Protein AF-A0AAD7FR30-F1 (afdb_monomer_lite)

Organism: NCBI:txid1738132

Sequence (200 aa):
MADEDLRNDLLLEIQSFGEHITAEKVLAFLHNPEVRLKHEINREVTHKTACRYLDELGYWFTAPTKGQYVDGHEWLDVEWYHKDAPARPYPKGEGVSYMVADFFSADIGWLRHPGTGASARHAIRPGKNKDGYFTAVEVQEQAEAAIAIIKECWPKYDHIFVYDNATTLAMEFDSEFIDFLLMNSETLAVPADDLACLGL

Secondary structure (DSSP, 8-state):
---HHHHHHHHHHHHHTTT---HHHHHHHHT-HHHHHHTT--SPPPHHHHHHHHHHTTEE-PPPPTT-----SSTT------TTSPPPPEE-------EEE--EETTTEE---TTT-----EEE--STTTT-S--HHHHHHHHHHHHHHHHHH-TTS---------GGG-----HHHHHHHHHHS------GGGGGS---

Foldseek 3Di:
DPDVVLLVVLVVQQVVVPQDDDLVSLLVVCPPPVNCVVVVVPDRQDSVNSVVSCVVQQWDFDQDDAFDFDDPPDPVPGDTDHNPDGGTTDRPDPDQDKDKDFDQDPVPGTQAQPPPRDGLIDIFRDDDPGPHDCAPVNVLVSVVSSVVRCCVRPVPDQDQDDDDPDPNVPDPPDPVSVVVNVVSRPPPPPPPVVPPPDDD

pLDDT: mean 70.82, std 18.95, range [31.66, 94.69]

Radius of gyration: 25.97 Å; chains: 1; bounding box: 49×46×68 Å

Structure (mmCIF, N/CA/C/O backbone):
data_AF-A0AAD7FR30-F1
#
_entry.id   AF-A0AAD7FR30-F1
#
loop_
_atom_site.group_PDB
_atom_site.id
_atom_site.type_symbol
_atom_site.label_atom_id
_atom_site.label_alt_id
_atom_site.label_comp_id
_atom_site.label_asym_id
_atom_site.label_entity_id
_atom_site.label_seq_id
_atom_site.pdbx_PDB_ins_code
_atom_site.Cartn_x
_atom_site.Cartn_y
_atom_site.Cartn_z
_atom_site.occupancy
_atom_site.B_iso_or_equiv
_atom_site.auth_seq_id
_atom_site.auth_comp_id
_atom_site.auth_asym_id
_atom_site.auth_atom_id
_atom_site.pdbx_PDB_model_num
ATOM 1 N N . MET A 1 1 ? 21.330 -0.654 -19.897 1.00 61.16 1 MET A N 1
ATOM 2 C CA . MET A 1 1 ? 21.644 -0.225 -21.274 1.00 61.16 1 MET A CA 1
ATOM 3 C C . MET A 1 1 ? 22.508 1.022 -21.200 1.00 61.16 1 MET A C 1
ATOM 5 O O . MET A 1 1 ? 22.245 1.833 -20.327 1.00 61.16 1 MET A O 1
ATOM 9 N N . ALA A 1 2 ? 23.567 1.144 -22.007 1.00 60.06 2 ALA A N 1
ATOM 10 C CA . ALA A 1 2 ? 24.495 2.287 -21.929 1.00 60.06 2 ALA A CA 1
ATOM 11 C C . ALA A 1 2 ? 24.205 3.391 -22.964 1.00 60.06 2 ALA A C 1
ATOM 13 O O . ALA A 1 2 ? 24.655 4.516 -22.782 1.00 60.06 2 ALA A O 1
ATOM 14 N N . ASP A 1 3 ? 23.474 3.059 -24.029 1.00 82.12 3 ASP A N 1
ATOM 15 C CA . ASP A 1 3 ? 23.049 3.992 -25.072 1.00 82.12 3 ASP A CA 1
ATOM 16 C C . ASP A 1 3 ? 21.630 4.491 -24.752 1.00 82.12 3 ASP A C 1
ATOM 18 O O . ASP A 1 3 ? 20.673 3.709 -24.755 1.00 82.12 3 ASP A O 1
ATOM 22 N N . GLU A 1 4 ? 21.519 5.778 -24.419 1.00 83.50 4 GLU A N 1
ATOM 23 C CA . GLU A 1 4 ? 20.252 6.439 -24.090 1.00 83.50 4 GLU A CA 1
ATOM 24 C C . GLU A 1 4 ? 19.394 6.685 -25.343 1.00 83.50 4 GLU A C 1
ATOM 26 O O . GLU A 1 4 ? 18.166 6.668 -25.257 1.00 83.50 4 GLU A O 1
ATOM 31 N N . ASP A 1 5 ? 20.004 6.830 -26.523 1.00 85.44 5 ASP A N 1
ATOM 32 C CA . ASP A 1 5 ? 19.271 7.021 -27.779 1.00 85.44 5 ASP A CA 1
ATOM 33 C C . ASP A 1 5 ? 18.574 5.720 -28.184 1.00 85.44 5 ASP A C 1
ATOM 35 O O . ASP A 1 5 ? 17.375 5.720 -28.473 1.00 85.44 5 ASP A O 1
ATOM 39 N N . LEU A 1 6 ? 19.278 4.584 -28.083 1.00 86.62 6 LEU A N 1
ATOM 40 C CA . LEU A 1 6 ? 18.672 3.260 -28.271 1.00 86.62 6 LEU A CA 1
ATOM 41 C C . LEU A 1 6 ? 17.532 3.021 -27.274 1.00 86.62 6 LEU A C 1
ATOM 43 O O . LEU A 1 6 ? 16.549 2.362 -27.603 1.00 86.62 6 LEU A O 1
ATOM 47 N N . ARG A 1 7 ? 17.643 3.557 -26.051 1.00 86.50 7 ARG A N 1
ATOM 48 C CA . ARG A 1 7 ? 16.621 3.412 -25.003 1.00 86.50 7 ARG A CA 1
ATOM 49 C C . ARG A 1 7 ? 15.331 4.105 -25.396 1.00 86.50 7 ARG A C 1
ATOM 51 O O . ARG A 1 7 ? 14.264 3.502 -25.292 1.00 86.50 7 ARG A O 1
ATOM 58 N N . ASN A 1 8 ? 15.440 5.347 -25.850 1.00 86.56 8 ASN A N 1
ATOM 59 C CA . ASN A 1 8 ? 14.297 6.161 -26.237 1.00 86.56 8 ASN A CA 1
ATOM 60 C C . ASN A 1 8 ? 13.610 5.614 -27.490 1.00 86.56 8 ASN A C 1
ATOM 62 O O . ASN A 1 8 ? 12.384 5.523 -27.514 1.00 86.56 8 ASN A O 1
ATOM 66 N N . ASP A 1 9 ? 14.382 5.171 -28.483 1.00 87.12 9 ASP A N 1
ATOM 67 C CA . ASP A 1 9 ? 13.821 4.553 -29.686 1.00 87.12 9 ASP A CA 1
ATOM 68 C C . ASP A 1 9 ? 13.107 3.231 -29.367 1.00 87.12 9 ASP A C 1
ATOM 70 O O . ASP A 1 9 ? 12.007 2.989 -29.863 1.00 87.12 9 ASP A O 1
ATOM 74 N N . LEU A 1 10 ? 13.674 2.402 -28.479 1.00 88.06 10 LEU A N 1
ATOM 75 C CA . LEU A 1 10 ? 13.021 1.165 -28.042 1.00 88.06 10 LEU A CA 1
ATOM 76 C C . LEU A 1 10 ? 11.725 1.449 -27.270 1.00 88.06 10 LEU A C 1
ATOM 78 O O . LEU A 1 10 ? 10.743 0.735 -27.444 1.00 88.06 10 LEU A O 1
ATOM 82 N N . LEU A 1 11 ? 11.706 2.484 -26.423 1.00 85.19 11 LEU A N 1
ATOM 83 C CA . LEU A 1 11 ? 10.502 2.905 -25.702 1.00 85.19 11 LEU A CA 1
ATOM 84 C C . LEU A 1 11 ? 9.407 3.384 -26.659 1.00 85.19 11 LEU A C 1
ATOM 86 O O . LEU A 1 11 ? 8.246 3.018 -26.475 1.00 85.19 11 LEU A O 1
ATOM 90 N N . LEU A 1 12 ? 9.771 4.162 -27.680 1.00 87.19 12 LEU A N 1
ATOM 91 C CA . LEU A 1 12 ? 8.836 4.640 -28.695 1.00 87.19 12 LEU A CA 1
ATOM 92 C C . LEU A 1 12 ? 8.253 3.478 -29.510 1.00 87.19 12 LEU A C 1
ATOM 94 O O . LEU A 1 12 ? 7.042 3.410 -29.722 1.00 87.19 12 LEU A O 1
ATOM 98 N N . GLU A 1 13 ? 9.095 2.525 -29.902 1.00 86.69 13 GLU A N 1
ATOM 99 C CA . GLU A 1 13 ? 8.651 1.331 -30.617 1.00 86.69 13 GLU A CA 1
ATOM 100 C C . GLU A 1 13 ? 7.735 0.466 -29.740 1.00 86.69 13 GLU A C 1
ATOM 102 O O . GLU A 1 13 ? 6.675 0.025 -30.185 1.00 86.69 13 GLU A O 1
ATOM 107 N N . ILE A 1 14 ? 8.083 0.274 -28.464 1.00 85.31 14 ILE A N 1
ATOM 108 C CA . ILE A 1 14 ? 7.258 -0.483 -27.518 1.00 85.31 14 ILE A CA 1
ATOM 109 C C . ILE A 1 14 ? 5.874 0.158 -27.347 1.00 85.31 14 ILE A C 1
ATOM 111 O O . ILE A 1 14 ? 4.880 -0.566 -27.308 1.00 85.31 14 ILE A O 1
ATOM 115 N N . GLN A 1 15 ? 5.777 1.491 -27.311 1.00 80.50 15 GLN A N 1
ATOM 116 C CA . GLN A 1 15 ? 4.483 2.187 -27.280 1.00 80.50 15 GLN A CA 1
ATOM 117 C C . GLN A 1 15 ? 3.634 1.896 -28.527 1.00 80.50 15 GLN A C 1
ATOM 119 O O . GLN A 1 15 ? 2.410 1.809 -28.428 1.00 80.50 15 GLN A O 1
ATOM 124 N N . SER A 1 16 ? 4.263 1.689 -29.689 1.00 80.31 16 SER A N 1
ATOM 125 C CA . SER A 1 16 ? 3.563 1.326 -30.929 1.00 80.31 16 SER A CA 1
ATOM 126 C C . SER A 1 16 ? 3.030 -0.116 -30.936 1.00 80.31 16 SER A C 1
ATOM 128 O O . SER A 1 16 ? 2.085 -0.424 -31.664 1.00 80.31 16 SER A O 1
ATOM 130 N N . PHE A 1 17 ? 3.590 -1.010 -30.109 1.00 78.88 17 PHE A N 1
ATOM 131 C CA . PHE A 1 17 ? 3.196 -2.423 -30.061 1.00 78.88 17 PHE A CA 1
ATOM 132 C C . PHE A 1 17 ? 1.830 -2.676 -29.409 1.00 78.88 17 PHE A C 1
ATOM 134 O O . PHE A 1 17 ? 1.290 -3.780 -29.571 1.00 78.88 17 PHE A O 1
ATOM 141 N N . GLY A 1 18 ? 1.275 -1.687 -28.701 1.00 72.44 18 GLY A N 1
ATOM 142 C CA . GLY A 1 18 ? -0.013 -1.784 -28.016 1.00 72.44 18 GLY A CA 1
ATOM 143 C C . GLY A 1 18 ? -0.006 -2.808 -26.875 1.00 72.44 18 GLY A C 1
ATOM 144 O O . GLY A 1 18 ? 0.955 -2.910 -26.120 1.00 72.44 18 GLY A O 1
ATOM 145 N N . GLU A 1 19 ? -1.082 -3.592 -26.757 1.00 63.31 19 GLU A N 1
ATOM 146 C CA . GLU A 1 19 ? -1.324 -4.522 -25.635 1.00 63.31 19 GLU A CA 1
ATOM 147 C C . GLU A 1 19 ? -0.359 -5.727 -25.589 1.00 63.31 19 GLU A C 1
ATOM 149 O O . GLU A 1 19 ? -0.253 -6.425 -24.582 1.00 63.31 19 GLU A O 1
ATOM 154 N N . HIS A 1 20 ? 0.360 -6.018 -26.677 1.00 72.44 20 HIS A N 1
ATOM 155 C CA . HIS A 1 20 ? 1.139 -7.254 -26.798 1.00 72.44 20 HIS A CA 1
ATOM 156 C C . HIS A 1 20 ? 2.625 -6.969 -26.976 1.00 72.44 20 HIS A C 1
ATOM 158 O O . HIS A 1 20 ? 3.147 -7.033 -28.091 1.00 72.44 20 HIS A O 1
ATOM 164 N N . ILE A 1 21 ? 3.314 -6.681 -25.876 1.00 80.75 21 ILE A N 1
ATOM 165 C CA . ILE A 1 21 ? 4.768 -6.506 -25.854 1.00 80.75 21 ILE A CA 1
ATOM 166 C C . ILE A 1 21 ? 5.417 -7.881 -25.642 1.00 80.75 21 ILE A C 1
ATOM 168 O O . ILE A 1 21 ? 5.159 -8.554 -24.646 1.0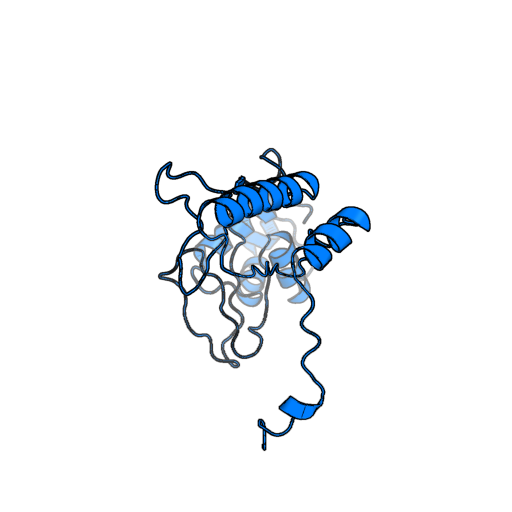0 80.75 21 ILE A O 1
ATOM 172 N N . THR A 1 22 ? 6.263 -8.315 -26.578 1.00 84.00 22 THR A N 1
ATOM 173 C CA . THR A 1 22 ? 7.020 -9.574 -26.468 1.00 84.00 22 THR A CA 1
ATOM 174 C C . THR A 1 22 ? 8.497 -9.342 -26.760 1.00 84.00 22 THR A C 1
ATOM 176 O O . THR A 1 22 ? 8.864 -8.444 -27.522 1.00 84.00 22 THR A O 1
ATOM 179 N N . ALA A 1 23 ? 9.357 -10.191 -26.192 1.00 84.56 23 ALA A N 1
ATOM 180 C CA . ALA A 1 23 ? 10.786 -10.175 -26.497 1.00 84.56 23 ALA A CA 1
ATOM 181 C C . ALA A 1 23 ? 11.064 -10.407 -27.992 1.00 84.56 23 ALA A C 1
ATOM 183 O O . ALA A 1 23 ? 12.026 -9.862 -28.518 1.00 84.56 23 ALA A O 1
ATOM 184 N N . GLU A 1 24 ? 10.201 -11.145 -28.695 1.00 86.25 24 GLU A N 1
ATOM 185 C CA . GLU A 1 24 ? 10.306 -11.366 -30.141 1.00 86.25 24 GLU A CA 1
ATOM 186 C C . GLU A 1 24 ? 10.079 -10.088 -30.953 1.00 86.25 24 GLU A C 1
ATOM 188 O O . GLU A 1 24 ? 10.803 -9.846 -31.915 1.00 86.25 24 GLU A O 1
ATOM 193 N N . LYS A 1 25 ? 9.121 -9.239 -30.561 1.00 86.94 25 LYS A N 1
ATOM 194 C CA . LYS A 1 25 ? 8.892 -7.948 -31.230 1.00 86.94 25 LYS A CA 1
ATOM 195 C C . LYS A 1 25 ? 10.062 -6.991 -31.018 1.00 86.94 25 LYS A C 1
ATOM 197 O O . LYS A 1 25 ? 10.531 -6.367 -31.965 1.00 86.94 25 LYS A O 1
ATOM 202 N N . VAL A 1 26 ? 10.583 -6.944 -29.792 1.00 87.69 26 VAL A N 1
ATOM 203 C CA . VAL A 1 26 ? 11.806 -6.193 -29.469 1.00 87.69 26 VAL A CA 1
ATOM 204 C C . VAL A 1 26 ? 12.994 -6.718 -30.274 1.00 87.69 26 VAL A C 1
ATOM 206 O O . VAL A 1 26 ? 13.777 -5.942 -30.814 1.00 87.69 26 VAL A O 1
ATOM 209 N N . LEU A 1 27 ? 13.113 -8.039 -30.406 1.00 89.81 27 LEU A N 1
ATOM 210 C CA . LEU A 1 27 ? 14.146 -8.670 -31.215 1.00 89.81 27 LEU A CA 1
ATOM 211 C C . LEU A 1 27 ? 13.998 -8.279 -32.695 1.00 89.81 27 LEU A C 1
ATOM 213 O O . LEU A 1 27 ? 14.970 -7.840 -33.300 1.00 89.81 27 LEU A O 1
ATOM 217 N N . ALA A 1 28 ? 12.792 -8.348 -33.262 1.00 89.44 28 ALA A N 1
ATOM 218 C CA . ALA A 1 28 ? 12.521 -7.949 -34.644 1.00 89.44 28 ALA A CA 1
ATOM 219 C C . ALA A 1 28 ? 12.912 -6.486 -34.921 1.00 89.44 28 ALA A C 1
ATOM 221 O O . ALA A 1 28 ? 13.553 -6.211 -35.937 1.00 89.44 28 ALA A O 1
ATOM 222 N N . PHE A 1 29 ? 12.612 -5.573 -33.992 1.00 89.25 29 PHE A N 1
ATOM 223 C CA . PHE A 1 29 ? 13.053 -4.178 -34.059 1.00 89.25 29 PHE A CA 1
ATOM 224 C C . PHE A 1 29 ? 14.585 -4.056 -34.060 1.00 89.25 29 PHE A C 1
ATOM 226 O O . PHE A 1 29 ? 15.160 -3.397 -34.924 1.00 89.25 29 PHE A O 1
ATOM 233 N N . LEU A 1 30 ? 15.269 -4.755 -33.150 1.00 88.44 30 LEU A N 1
ATOM 234 C CA . LEU A 1 30 ? 16.732 -4.715 -33.027 1.00 88.44 30 LEU A CA 1
ATOM 235 C C . LEU A 1 30 ? 17.470 -5.386 -34.197 1.00 88.44 30 LEU A C 1
ATOM 237 O O . LEU A 1 30 ? 18.644 -5.099 -34.427 1.00 88.44 30 LEU A O 1
ATOM 241 N N . H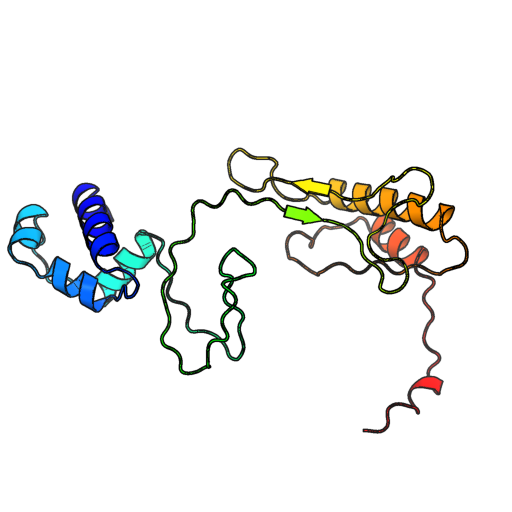IS A 1 31 ? 16.804 -6.266 -34.947 1.00 88.88 31 HIS A N 1
ATOM 242 C CA . HIS A 1 31 ? 17.339 -6.850 -36.178 1.00 88.88 31 HIS A CA 1
ATOM 243 C C . HIS A 1 31 ? 17.108 -5.983 -37.423 1.00 88.88 31 HIS A C 1
ATOM 245 O O . HIS A 1 31 ? 17.685 -6.292 -38.470 1.00 88.88 31 HIS A O 1
ATOM 251 N N . ASN A 1 32 ? 16.330 -4.898 -37.332 1.00 89.31 32 ASN A N 1
ATOM 252 C CA . ASN A 1 32 ? 16.123 -3.985 -38.451 1.00 89.31 32 ASN A CA 1
ATOM 253 C C . ASN A 1 32 ? 17.470 -3.353 -38.876 1.00 89.31 32 ASN A C 1
ATOM 255 O O . ASN A 1 32 ? 18.152 -2.752 -38.041 1.00 89.31 32 ASN A O 1
ATOM 259 N N . PRO A 1 33 ? 17.884 -3.474 -40.155 1.00 86.38 33 PRO A N 1
ATOM 260 C CA . PRO A 1 33 ? 19.168 -2.957 -40.627 1.00 86.38 33 PRO A CA 1
ATOM 261 C C . PRO A 1 33 ? 19.347 -1.450 -40.400 1.00 86.38 33 PRO A C 1
ATOM 263 O O . PRO A 1 33 ? 20.469 -1.020 -40.138 1.00 86.38 33 PRO A O 1
ATOM 266 N N . GLU A 1 34 ? 18.272 -0.658 -40.441 1.00 86.38 34 GLU A N 1
ATOM 267 C CA . GLU A 1 34 ? 18.334 0.787 -40.186 1.00 86.38 34 GLU A CA 1
ATOM 268 C C . GLU A 1 34 ? 18.641 1.088 -38.715 1.00 86.38 34 GLU A C 1
ATOM 270 O O . GLU A 1 34 ? 19.526 1.886 -38.414 1.00 86.38 34 GLU A O 1
ATOM 275 N N . VAL A 1 35 ? 17.978 0.382 -37.796 1.00 85.56 35 VAL A N 1
ATOM 276 C CA . VAL A 1 35 ? 18.188 0.500 -36.343 1.00 85.56 35 VAL A CA 1
ATOM 277 C C . VAL A 1 35 ? 19.594 0.030 -35.966 1.00 85.56 35 VAL A C 1
ATOM 279 O O . VAL A 1 35 ? 20.294 0.684 -35.193 1.00 85.56 35 VAL A O 1
ATOM 282 N N . ARG A 1 36 ? 20.060 -1.073 -36.563 1.00 88.12 36 ARG A N 1
ATOM 283 C CA . ARG A 1 36 ? 21.416 -1.588 -36.328 1.00 88.12 36 ARG A CA 1
ATOM 284 C C . ARG A 1 36 ? 22.497 -0.619 -36.777 1.00 88.12 36 ARG A C 1
ATOM 286 O O . ARG A 1 36 ? 23.515 -0.509 -36.100 1.00 88.12 36 ARG A O 1
ATOM 293 N N . LEU A 1 37 ? 22.284 0.054 -37.906 1.00 86.94 37 LEU A N 1
ATOM 294 C CA . LEU A 1 37 ? 23.205 1.066 -38.406 1.00 86.94 37 LEU A CA 1
ATOM 295 C C . LEU A 1 37 ? 23.174 2.320 -37.522 1.00 86.94 37 LEU A C 1
ATOM 297 O O . LEU A 1 37 ? 24.234 2.837 -37.184 1.00 86.94 37 LEU A O 1
ATOM 301 N N . LYS A 1 38 ? 21.978 2.766 -37.113 1.00 87.56 38 LYS A N 1
ATOM 302 C CA . LYS A 1 38 ? 21.769 3.962 -36.283 1.00 87.56 38 LYS A CA 1
ATOM 303 C C . LYS A 1 38 ? 22.452 3.868 -34.915 1.00 87.56 38 LYS A C 1
ATOM 305 O O . LYS A 1 38 ? 23.060 4.841 -34.491 1.00 87.56 38 LYS A O 1
ATOM 310 N N . HIS A 1 39 ? 22.381 2.708 -34.259 1.00 84.94 39 HIS A N 1
ATOM 311 C CA . HIS A 1 39 ? 22.940 2.488 -32.914 1.00 84.94 39 HIS A CA 1
ATOM 312 C C . HIS A 1 39 ? 24.236 1.665 -32.913 1.00 84.94 39 HIS A C 1
ATOM 314 O O . HIS A 1 39 ? 24.610 1.085 -31.895 1.00 84.94 39 HIS A O 1
ATOM 320 N N . GLU A 1 40 ? 24.896 1.543 -34.069 1.00 84.50 40 GLU A N 1
ATOM 321 C CA . GLU A 1 40 ? 26.180 0.840 -34.216 1.00 84.50 40 GLU A CA 1
ATOM 322 C C . GLU A 1 40 ? 26.173 -0.601 -33.641 1.00 84.50 40 GLU A C 1
ATOM 324 O O . GLU A 1 40 ? 27.151 -1.100 -33.067 1.00 84.50 40 GLU A O 1
ATOM 329 N N . ILE A 1 41 ? 25.052 -1.316 -33.806 1.00 83.19 41 ILE A N 1
ATOM 330 C CA . ILE A 1 41 ? 24.833 -2.666 -33.266 1.00 83.19 41 ILE A CA 1
ATOM 331 C C . ILE A 1 41 ? 25.539 -3.702 -34.150 1.00 83.19 41 ILE A C 1
ATOM 333 O O . ILE A 1 41 ? 24.971 -4.346 -35.043 1.00 83.19 41 ILE A O 1
ATOM 337 N N . ASN A 1 42 ? 26.823 -3.884 -33.859 1.00 79.19 42 ASN A N 1
ATOM 338 C CA . ASN A 1 42 ? 27.712 -4.767 -34.612 1.00 79.19 42 ASN A CA 1
ATOM 339 C C . ASN A 1 42 ? 27.524 -6.258 -34.291 1.00 79.19 42 ASN A C 1
ATOM 341 O O . ASN A 1 42 ? 27.826 -7.117 -35.119 1.00 79.19 42 ASN A O 1
ATOM 345 N N . ARG A 1 43 ? 27.028 -6.587 -33.093 1.00 83.00 43 ARG A N 1
ATOM 346 C CA . ARG A 1 43 ? 26.788 -7.973 -32.665 1.00 83.00 43 ARG A CA 1
ATOM 347 C C . ARG A 1 43 ? 25.335 -8.355 -32.877 1.00 83.00 43 ARG A C 1
ATOM 349 O O . ARG A 1 43 ? 24.446 -7.524 -32.735 1.00 83.00 43 ARG A O 1
ATOM 356 N N . GLU A 1 44 ? 25.104 -9.627 -33.176 1.00 84.56 44 GLU A N 1
ATOM 357 C CA . GLU A 1 44 ? 23.750 -10.160 -33.216 1.00 84.56 44 GLU A CA 1
ATOM 358 C C . GLU A 1 44 ? 23.123 -10.085 -31.820 1.00 84.56 44 GLU A C 1
ATOM 360 O O . GLU A 1 44 ? 23.702 -10.533 -30.823 1.00 84.56 44 GLU A O 1
ATOM 365 N N . VAL A 1 45 ? 21.953 -9.458 -31.746 1.00 86.06 45 VAL A N 1
ATOM 366 C CA . VAL A 1 45 ? 21.188 -9.371 -30.510 1.00 86.06 45 VAL A CA 1
ATOM 367 C C . VAL A 1 45 ? 20.493 -10.707 -30.314 1.00 86.06 45 VAL A C 1
ATOM 369 O O . VAL A 1 45 ? 19.817 -11.206 -31.200 1.00 86.06 45 VAL A O 1
ATOM 372 N N . THR A 1 46 ? 20.668 -11.311 -29.145 1.00 89.94 46 THR A N 1
ATOM 373 C CA . THR A 1 46 ? 19.992 -12.571 -28.820 1.00 89.94 46 THR A CA 1
ATOM 374 C C . THR A 1 46 ? 18.650 -12.300 -28.151 1.00 89.94 46 THR A C 1
ATOM 376 O O . THR A 1 46 ? 18.472 -11.263 -27.508 1.00 89.94 46 THR A O 1
ATOM 379 N N . HIS A 1 47 ? 17.743 -13.278 -28.183 1.00 85.12 47 HIS A N 1
ATOM 380 C CA . HIS A 1 47 ? 16.493 -13.235 -27.415 1.00 85.12 47 HIS A CA 1
ATOM 381 C C . HIS A 1 47 ? 16.731 -12.893 -25.930 1.00 85.12 47 HIS A C 1
ATOM 383 O O . HIS A 1 47 ? 16.007 -12.099 -25.338 1.00 85.12 47 HIS A O 1
ATOM 389 N N . LYS A 1 48 ? 17.809 -13.419 -25.329 1.00 84.06 48 LYS A N 1
ATOM 390 C CA . LYS A 1 48 ? 18.192 -13.118 -23.939 1.00 84.06 48 LYS A CA 1
ATOM 391 C C . LYS A 1 48 ? 18.553 -11.642 -23.731 1.00 84.06 48 LYS A C 1
ATOM 393 O O . LYS A 1 48 ? 18.262 -11.083 -22.678 1.00 84.06 48 LYS A O 1
ATOM 398 N N . THR A 1 49 ? 19.178 -11.011 -24.723 1.00 87.94 49 THR A N 1
ATOM 399 C CA . THR A 1 49 ? 19.483 -9.575 -24.696 1.00 87.94 49 THR A CA 1
ATOM 400 C C . THR A 1 49 ? 18.207 -8.740 -24.793 1.00 87.94 49 THR A C 1
ATOM 402 O O . THR A 1 49 ? 18.076 -7.780 -24.041 1.00 87.94 49 THR A O 1
ATOM 405 N N . ALA A 1 50 ? 17.258 -9.132 -25.650 1.00 86.81 50 ALA A N 1
ATOM 406 C CA . ALA A 1 50 ? 15.957 -8.470 -25.765 1.00 86.81 50 ALA A CA 1
ATOM 407 C C . ALA A 1 50 ? 15.154 -8.546 -24.453 1.00 86.81 50 ALA A C 1
ATOM 409 O O . ALA A 1 50 ? 14.636 -7.529 -23.999 1.00 86.81 50 ALA A O 1
ATOM 410 N N . CYS A 1 51 ? 15.129 -9.711 -23.788 1.00 84.19 51 CYS A N 1
ATOM 411 C CA . CYS A 1 51 ? 14.544 -9.845 -22.448 1.00 84.19 51 CYS A CA 1
ATOM 412 C C . CYS A 1 51 ? 15.212 -8.906 -21.436 1.00 84.19 51 CYS A C 1
ATOM 414 O O . CYS A 1 51 ? 14.523 -8.180 -20.731 1.00 84.19 51 CYS A O 1
ATOM 416 N N . ARG A 1 52 ? 16.551 -8.858 -21.413 1.00 85.94 52 ARG A N 1
ATOM 417 C CA . ARG A 1 52 ? 17.282 -7.966 -20.503 1.00 85.94 52 ARG A CA 1
ATOM 418 C C . ARG A 1 52 ? 16.950 -6.492 -20.746 1.00 85.94 52 ARG A C 1
ATOM 420 O O . ARG A 1 52 ? 16.883 -5.734 -19.790 1.00 85.94 52 ARG A O 1
ATOM 427 N N . TYR A 1 53 ? 16.762 -6.072 -21.997 1.00 87.50 53 TYR A N 1
ATOM 428 C CA . TYR A 1 53 ? 16.357 -4.696 -22.297 1.00 87.50 53 TYR A CA 1
ATOM 429 C C . TYR A 1 53 ? 14.945 -4.389 -21.807 1.00 87.50 53 TYR A C 1
ATOM 431 O O . TYR A 1 53 ? 14.724 -3.313 -21.267 1.00 87.50 53 TYR A O 1
ATOM 439 N N . LEU A 1 54 ? 14.012 -5.335 -21.921 1.00 85.00 54 LEU A N 1
ATOM 440 C CA . LEU A 1 54 ? 12.679 -5.185 -21.338 1.00 85.00 54 LEU A CA 1
ATOM 441 C C . LEU A 1 54 ? 12.741 -5.047 -19.808 1.00 85.00 54 LEU A C 1
ATOM 443 O O . LEU A 1 54 ? 12.137 -4.118 -19.273 1.00 85.00 54 LEU A O 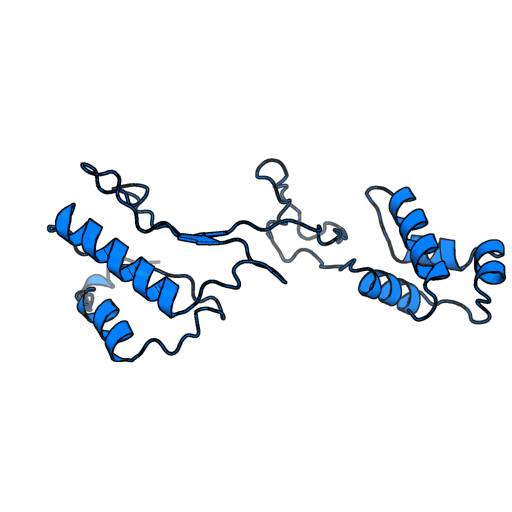1
ATOM 447 N N . ASP A 1 55 ? 13.549 -5.870 -19.130 1.00 81.81 55 ASP A N 1
ATOM 448 C CA . ASP A 1 55 ? 13.771 -5.764 -17.679 1.00 81.81 55 ASP A CA 1
ATOM 449 C C . ASP A 1 55 ? 14.377 -4.400 -17.292 1.00 81.81 55 ASP A C 1
ATOM 451 O O . ASP A 1 55 ? 13.913 -3.745 -16.359 1.00 81.81 55 ASP A O 1
ATOM 455 N N . GLU A 1 56 ? 15.397 -3.936 -18.026 1.00 84.75 56 GLU A N 1
ATOM 456 C CA . GLU A 1 56 ? 16.042 -2.629 -17.810 1.00 84.75 56 GLU A CA 1
ATOM 457 C C . GLU A 1 56 ? 15.092 -1.445 -18.061 1.00 84.75 56 GLU A C 1
ATOM 459 O O . GLU A 1 56 ? 15.263 -0.380 -17.465 1.00 84.75 56 GLU A O 1
ATOM 464 N N . LEU A 1 57 ? 14.088 -1.624 -18.920 1.00 83.19 57 LEU A N 1
ATOM 465 C CA . LEU A 1 57 ? 13.025 -0.651 -19.175 1.00 83.19 57 LEU A CA 1
ATOM 466 C C . LEU A 1 57 ? 11.858 -0.744 -18.181 1.00 83.19 57 LEU A C 1
ATOM 468 O O . LEU A 1 57 ? 10.928 0.055 -18.269 1.00 83.19 57 LEU A O 1
ATOM 472 N N . GLY A 1 58 ? 11.911 -1.673 -17.224 1.00 77.50 58 GLY A N 1
ATOM 473 C CA . GLY A 1 58 ? 10.893 -1.834 -16.186 1.00 77.50 58 GLY A CA 1
ATOM 474 C C . GLY A 1 58 ? 9.699 -2.704 -16.587 1.00 77.50 58 GLY A C 1
ATOM 475 O O . GLY A 1 58 ? 8.701 -2.714 -15.868 1.00 77.50 58 GLY A O 1
ATOM 476 N N . TYR A 1 59 ? 9.789 -3.442 -17.696 1.00 78.50 59 TYR A N 1
ATOM 477 C CA . TYR A 1 59 ? 8.805 -4.456 -18.071 1.00 78.50 59 TYR A CA 1
ATOM 478 C C . TYR A 1 59 ? 9.198 -5.791 -17.448 1.00 78.50 59 TYR A C 1
ATOM 480 O O . TYR A 1 59 ? 10.231 -6.358 -17.795 1.00 78.50 59 TYR A O 1
ATOM 488 N N . TRP A 1 60 ? 8.365 -6.301 -16.540 1.00 65.44 60 TRP A N 1
ATOM 489 C CA . TRP A 1 60 ? 8.594 -7.587 -15.883 1.00 65.44 60 TRP A CA 1
ATOM 490 C C . TRP A 1 60 ? 7.588 -8.631 -16.369 1.00 65.44 60 TRP A C 1
ATOM 492 O O . TRP A 1 60 ? 6.400 -8.342 -16.520 1.00 65.44 60 TRP A O 1
ATOM 502 N N . PHE A 1 61 ? 8.066 -9.850 -16.616 1.00 63.69 61 PHE A N 1
ATOM 503 C CA . PHE A 1 61 ? 7.240 -10.967 -17.070 1.00 63.69 61 PHE A CA 1
ATOM 504 C C . PHE A 1 61 ? 7.008 -11.933 -15.913 1.00 63.69 61 PHE A C 1
ATOM 506 O O . PHE A 1 61 ? 7.854 -12.777 -15.619 1.00 63.69 61 PHE A O 1
ATOM 513 N N . THR A 1 62 ? 5.842 -11.841 -15.280 1.00 58.38 62 THR A N 1
ATOM 514 C CA . THR A 1 62 ? 5.408 -12.826 -14.284 1.00 58.38 62 THR A CA 1
ATOM 515 C C . THR A 1 62 ? 4.365 -13.727 -14.920 1.00 58.38 62 THR A C 1
ATOM 517 O O . THR A 1 62 ? 3.345 -13.250 -15.416 1.00 58.38 62 THR A O 1
ATOM 520 N N . ALA A 1 63 ? 4.602 -15.038 -14.913 1.00 58.59 63 ALA A N 1
ATOM 521 C CA . ALA A 1 63 ? 3.530 -15.978 -15.209 1.00 58.59 63 ALA A CA 1
ATOM 522 C C . ALA A 1 63 ? 2.512 -15.923 -14.059 1.00 58.59 63 ALA A C 1
ATOM 524 O O . ALA A 1 63 ? 2.931 -15.977 -12.899 1.00 58.59 63 ALA A O 1
ATOM 525 N N . PRO A 1 64 ? 1.203 -15.816 -14.340 1.00 55.50 64 PRO A N 1
ATOM 526 C CA . PRO A 1 64 ? 0.206 -15.821 -13.282 1.00 55.50 64 PRO A CA 1
ATOM 527 C C . PRO A 1 64 ? 0.288 -17.148 -12.521 1.00 55.50 64 PRO A C 1
ATOM 529 O O . PRO A 1 64 ? 0.144 -18.232 -13.093 1.00 55.50 64 PRO A O 1
ATOM 532 N N . THR A 1 65 ? 0.525 -17.078 -11.214 1.00 53.53 65 THR A N 1
ATOM 533 C CA . THR A 1 65 ? 0.399 -18.251 -10.343 1.00 53.53 65 THR A CA 1
ATOM 534 C C . THR A 1 65 ? -1.091 -18.597 -10.225 1.00 53.53 65 THR A C 1
ATOM 536 O O . THR A 1 65 ? -1.940 -17.715 -10.347 1.00 53.53 65 THR A O 1
ATOM 539 N N . LYS A 1 66 ? -1.455 -19.878 -10.050 1.00 46.09 66 LYS A N 1
ATOM 540 C CA . LYS A 1 66 ? -2.868 -20.321 -10.065 1.00 46.09 66 LYS A CA 1
ATOM 541 C C . LYS A 1 66 ? -3.774 -19.405 -9.222 1.00 46.09 66 LYS A C 1
ATOM 543 O O . LYS A 1 66 ? -3.592 -19.329 -8.013 1.00 46.09 66 LYS A O 1
ATOM 548 N N . GLY A 1 67 ? -4.780 -18.800 -9.860 1.00 51.84 67 GLY A N 1
ATOM 549 C CA . GLY A 1 67 ? -5.822 -18.021 -9.179 1.00 51.84 67 GLY A CA 1
ATOM 550 C C . GLY A 1 67 ? -5.390 -16.633 -8.698 1.00 51.84 67 GLY A C 1
ATOM 551 O O . GLY A 1 67 ? -5.979 -16.119 -7.754 1.00 51.84 67 GLY A O 1
ATOM 552 N N . GLN A 1 68 ? -4.361 -16.039 -9.304 1.00 44.78 68 GLN A N 1
ATOM 553 C CA . GLN A 1 68 ? -3.847 -14.736 -8.894 1.00 44.78 68 GLN A CA 1
ATOM 554 C C . GLN A 1 68 ? -4.683 -13.583 -9.472 1.00 44.78 68 GLN A C 1
ATOM 556 O O . GLN A 1 68 ? -4.841 -13.473 -10.687 1.00 44.78 68 GLN A O 1
ATOM 561 N N . TYR A 1 69 ? -5.175 -12.705 -8.594 1.00 49.56 69 TYR A N 1
ATOM 562 C CA . TYR A 1 69 ? -5.667 -11.386 -8.983 1.00 49.56 69 TYR A CA 1
ATOM 563 C C . TYR A 1 69 ? -4.478 -10.559 -9.465 1.00 49.56 69 TYR A C 1
ATOM 565 O O . TYR A 1 69 ? -3.517 -10.346 -8.721 1.00 49.56 69 TYR A O 1
ATOM 573 N N . VAL A 1 70 ? -4.523 -10.133 -10.722 1.00 44.41 70 VAL A N 1
ATOM 574 C CA . VAL A 1 70 ? -3.587 -9.140 -11.237 1.00 44.41 70 VAL A CA 1
ATOM 575 C C . VAL A 1 70 ? -4.245 -7.793 -10.982 1.00 44.41 70 VAL A C 1
ATOM 577 O O . VAL A 1 70 ? -5.285 -7.495 -11.557 1.00 44.41 70 VAL A O 1
ATOM 580 N N . ASP A 1 71 ? -3.673 -7.042 -10.044 1.00 47.03 71 ASP A N 1
ATOM 581 C CA . ASP A 1 71 ? -3.995 -5.640 -9.776 1.00 47.03 71 ASP A CA 1
ATOM 582 C C . ASP A 1 71 ? -3.848 -4.847 -11.084 1.00 47.03 71 ASP A C 1
ATOM 584 O O . ASP A 1 71 ? -2.742 -4.521 -11.520 1.00 47.03 71 ASP A O 1
ATOM 588 N N . GLY A 1 72 ? -4.984 -4.616 -11.742 1.00 49.00 72 GLY A N 1
ATOM 589 C CA . GLY A 1 72 ? -5.240 -3.367 -12.433 1.00 49.00 72 GLY A CA 1
ATOM 590 C C . GLY A 1 72 ? -5.672 -2.358 -11.374 1.00 49.00 72 GLY A C 1
ATOM 591 O O . GLY A 1 72 ? -6.535 -2.651 -10.549 1.00 49.00 72 GLY A O 1
ATOM 592 N N . HIS A 1 73 ? -5.048 -1.184 -11.388 1.00 49.47 73 HIS A N 1
ATOM 593 C CA . HIS A 1 73 ? -5.070 -0.181 -10.318 1.00 49.47 73 HIS A CA 1
ATOM 594 C C . HIS A 1 73 ? -6.457 0.441 -10.029 1.00 49.47 73 HIS A C 1
ATOM 596 O O . HIS A 1 73 ? -6.580 1.324 -9.180 1.00 49.47 73 HIS A O 1
ATOM 602 N N . GLU A 1 74 ? -7.511 -0.015 -10.708 1.00 43.81 74 GLU A N 1
ATOM 603 C CA . GLU A 1 74 ? -8.900 0.366 -10.485 1.00 43.81 74 GLU A CA 1
ATOM 604 C C . GLU A 1 74 ? -9.787 -0.882 -10.359 1.00 43.81 74 GLU A C 1
ATOM 606 O O . GLU A 1 74 ? -9.617 -1.875 -11.059 1.00 43.81 74 GLU A O 1
ATOM 611 N N . TRP A 1 75 ? -10.792 -0.816 -9.481 1.00 50.91 75 TRP A N 1
ATOM 612 C CA . TRP A 1 75 ? -11.700 -1.929 -9.154 1.00 50.91 75 TRP A CA 1
ATOM 613 C C . TRP A 1 75 ? -12.485 -2.477 -10.364 1.00 50.91 75 TRP A C 1
ATOM 615 O O . TRP A 1 75 ? -13.083 -3.546 -10.267 1.00 50.91 75 TRP A O 1
ATOM 625 N N . LEU A 1 76 ? -12.504 -1.748 -11.484 1.00 44.03 76 LEU A N 1
ATOM 626 C CA . LEU A 1 76 ? -13.166 -2.140 -12.729 1.00 44.03 76 LEU A CA 1
ATOM 627 C C . LEU A 1 76 ? -12.311 -3.063 -13.615 1.00 44.03 76 LEU A C 1
ATOM 629 O O . LEU A 1 76 ? -12.884 -3.773 -14.436 1.00 44.03 76 LEU A O 1
ATOM 633 N N . ASP A 1 77 ? -10.990 -3.112 -13.411 1.00 53.47 77 ASP A N 1
ATOM 634 C CA . ASP A 1 77 ? -10.046 -3.853 -14.267 1.00 53.47 77 ASP A CA 1
ATOM 635 C C . ASP A 1 77 ? -9.641 -5.219 -13.682 1.00 53.47 77 ASP A C 1
ATOM 637 O O . ASP A 1 77 ? -8.709 -5.878 -14.152 1.00 53.47 77 ASP A O 1
ATOM 641 N N . VAL A 1 78 ? -10.338 -5.671 -12.635 1.00 56.44 78 VAL A N 1
ATOM 642 C CA . VAL A 1 78 ? -10.081 -6.969 -12.004 1.00 56.44 78 VAL A CA 1
ATOM 643 C C . VAL A 1 78 ? -10.666 -8.089 -12.870 1.00 56.44 78 VAL A C 1
ATOM 645 O O . VAL A 1 78 ? -11.797 -8.534 -12.677 1.00 56.44 78 VAL A O 1
ATOM 648 N N . GLU A 1 79 ? -9.879 -8.567 -13.832 1.00 56.88 79 GLU A N 1
ATOM 649 C CA . GLU A 1 79 ? -10.213 -9.729 -14.661 1.00 56.88 79 GLU A CA 1
ATOM 650 C C . GLU A 1 79 ? -9.635 -11.038 -14.099 1.00 56.88 79 GLU A C 1
ATOM 652 O O . GLU A 1 79 ? -8.542 -11.091 -13.528 1.00 56.88 79 GLU A O 1
ATOM 657 N N . TRP A 1 80 ? -10.373 -12.138 -14.279 1.00 59.00 80 TRP A N 1
ATOM 658 C CA . TRP A 1 80 ? -9.930 -13.468 -13.866 1.00 59.00 80 TRP A CA 1
ATOM 659 C C . TRP A 1 80 ? -9.014 -14.085 -14.927 1.00 59.00 80 TRP A C 1
ATOM 661 O O . TRP A 1 80 ? -9.460 -14.446 -16.018 1.00 59.00 80 TRP A O 1
ATOM 671 N N . TYR A 1 81 ? -7.735 -14.264 -14.598 1.00 61.62 81 TYR A N 1
ATOM 672 C CA . TYR A 1 81 ? -6.775 -14.914 -15.488 1.00 61.62 81 TYR A CA 1
ATOM 673 C C . TYR A 1 81 ? -6.713 -16.422 -15.222 1.00 61.62 81 TYR A C 1
ATOM 675 O O . TYR A 1 81 ? -6.411 -16.880 -14.117 1.00 61.62 81 TYR A O 1
ATOM 683 N N . HIS A 1 82 ? -6.973 -17.220 -16.260 1.00 63.31 82 HIS A N 1
ATOM 684 C CA . HIS A 1 82 ? -6.780 -18.667 -16.198 1.00 63.31 82 HIS A CA 1
ATOM 685 C C . HIS A 1 82 ? -5.283 -19.008 -16.092 1.00 63.31 82 HIS A C 1
ATOM 687 O O . HIS A 1 82 ? -4.441 -18.326 -16.665 1.00 63.31 82 HIS A O 1
ATOM 693 N N . LYS A 1 83 ? -4.944 -20.116 -15.422 1.00 62.31 83 LYS A N 1
ATOM 694 C CA . LYS A 1 83 ? -3.555 -20.581 -15.194 1.00 62.31 83 LYS A CA 1
ATOM 695 C C . LYS A 1 83 ? -2.702 -20.762 -16.462 1.00 62.31 83 LYS A C 1
ATOM 697 O O . LYS A 1 83 ? -1.483 -20.751 -16.377 1.00 62.31 83 LYS A O 1
ATOM 702 N N . ASP A 1 84 ? -3.349 -20.970 -17.604 1.00 70.88 84 ASP A N 1
ATOM 703 C CA . ASP A 1 84 ? -2.691 -21.200 -18.894 1.00 70.88 84 ASP A CA 1
ATOM 704 C C . ASP A 1 84 ? -2.658 -19.913 -19.743 1.00 70.88 84 ASP A C 1
ATOM 706 O O . ASP A 1 84 ? -2.291 -19.947 -20.916 1.00 70.88 84 ASP A O 1
ATOM 710 N N . ALA A 1 85 ? -3.081 -18.777 -19.175 1.00 65.81 85 ALA A N 1
ATOM 711 C CA . ALA A 1 85 ? -3.019 -17.490 -19.845 1.00 65.81 85 ALA A CA 1
ATOM 712 C C . ALA A 1 85 ? -1.552 -17.061 -20.038 1.00 65.81 85 ALA A C 1
ATOM 714 O O . ALA A 1 85 ? -0.726 -17.246 -19.137 1.00 65.81 85 ALA A O 1
ATOM 715 N N . PRO A 1 86 ? -1.211 -16.476 -21.199 1.00 61.44 86 PRO A N 1
ATOM 716 C CA . PRO A 1 86 ? 0.134 -15.976 -21.439 1.00 61.44 86 PRO A CA 1
ATOM 717 C C . PRO A 1 86 ? 0.469 -14.845 -20.458 1.00 61.44 86 PRO A C 1
ATOM 719 O O . PRO A 1 86 ? -0.381 -14.006 -20.158 1.00 61.44 86 PRO A O 1
ATOM 722 N N . ALA A 1 87 ? 1.719 -14.811 -19.986 1.00 62.12 87 ALA A N 1
ATOM 723 C CA . ALA A 1 87 ? 2.225 -13.723 -19.154 1.00 62.12 87 ALA A CA 1
ATOM 724 C C . ALA A 1 87 ? 2.134 -12.398 -19.926 1.00 62.12 87 ALA A C 1
ATOM 726 O O . ALA A 1 87 ? 2.734 -12.256 -20.995 1.00 62.12 87 ALA A O 1
ATOM 727 N N . ARG A 1 88 ? 1.377 -11.439 -19.387 1.00 64.81 88 ARG A N 1
ATOM 728 C CA . ARG A 1 88 ? 1.233 -10.097 -19.956 1.00 64.81 88 ARG A CA 1
ATOM 729 C C . ARG A 1 88 ? 2.153 -9.140 -19.194 1.00 64.81 88 ARG A C 1
ATOM 731 O O . ARG A 1 88 ? 2.055 -9.084 -17.969 1.00 64.81 88 ARG A O 1
ATOM 738 N N . PRO A 1 89 ? 3.064 -8.422 -19.868 1.00 59.97 89 PRO A N 1
ATOM 739 C CA . PRO A 1 89 ? 3.873 -7.412 -19.207 1.00 59.97 89 PRO A CA 1
ATOM 740 C C . PRO A 1 89 ? 3.029 -6.162 -18.954 1.00 59.97 89 PRO A C 1
ATOM 742 O O . PRO A 1 89 ? 2.374 -5.655 -19.864 1.00 59.97 89 PRO A O 1
ATOM 745 N N . TYR A 1 90 ? 3.097 -5.638 -17.735 1.00 57.75 90 TYR A N 1
ATOM 746 C CA . TYR A 1 90 ? 2.508 -4.349 -17.390 1.00 57.75 90 TYR A CA 1
ATOM 747 C C . TYR A 1 90 ? 3.637 -3.379 -17.046 1.00 57.75 90 TYR A C 1
ATOM 749 O O . TYR A 1 90 ? 4.508 -3.733 -16.243 1.00 57.75 90 TYR A O 1
ATOM 757 N N . PRO A 1 91 ? 3.670 -2.170 -17.636 1.00 51.31 91 PRO A N 1
ATOM 758 C CA . PRO A 1 91 ? 4.566 -1.138 -17.150 1.00 51.31 91 PRO A CA 1
ATOM 759 C C . PRO A 1 91 ? 4.186 -0.841 -15.700 1.00 51.31 91 PRO A C 1
ATOM 761 O O . PRO A 1 91 ? 3.016 -0.609 -15.390 1.00 51.31 91 PRO A O 1
ATOM 764 N N . LYS A 1 92 ? 5.167 -0.847 -14.795 1.00 52.16 92 LYS A N 1
ATOM 765 C CA . LYS A 1 92 ? 4.936 -0.361 -13.435 1.00 52.16 92 LYS A CA 1
ATOM 766 C C . LYS A 1 92 ? 4.576 1.118 -13.544 1.00 52.16 92 LYS A C 1
ATOM 768 O O . LYS A 1 92 ? 5.443 1.932 -13.852 1.00 52.16 92 LYS A O 1
ATOM 773 N N . GLY A 1 93 ? 3.298 1.446 -13.360 1.00 50.94 93 GLY A N 1
ATOM 774 C CA . GLY A 1 93 ? 2.825 2.819 -13.499 1.00 50.94 93 GLY A CA 1
ATOM 775 C C . GLY A 1 93 ? 3.603 3.769 -12.587 1.00 50.94 93 GLY A C 1
ATOM 776 O O . GLY A 1 93 ? 4.020 3.385 -11.491 1.00 50.94 93 GLY A O 1
ATOM 777 N N . GLU A 1 94 ? 3.746 5.032 -12.995 1.00 52.62 94 GLU A N 1
ATOM 778 C CA . GLU A 1 94 ? 4.246 6.132 -12.146 1.00 52.62 94 GLU A CA 1
ATOM 779 C C . GLU A 1 94 ? 3.236 6.514 -11.039 1.00 52.62 94 GLU A C 1
ATOM 781 O O . GLU A 1 94 ? 3.114 7.672 -10.639 1.00 52.62 94 GLU A O 1
ATOM 786 N N . GLY A 1 95 ? 2.453 5.538 -10.574 1.00 54.03 95 GLY A N 1
ATOM 787 C CA . GLY A 1 95 ? 1.285 5.731 -9.739 1.00 54.03 95 GLY A CA 1
ATOM 788 C C . GLY A 1 95 ? 1.647 6.472 -8.464 1.00 54.03 95 GLY A C 1
ATOM 789 O O . GLY A 1 95 ? 2.474 6.029 -7.660 1.00 54.03 95 GLY A O 1
ATOM 790 N N . VAL A 1 96 ? 1.000 7.616 -8.257 1.00 59.12 96 VAL A N 1
ATOM 791 C CA . VAL A 1 96 ? 0.969 8.256 -6.950 1.00 59.12 96 VAL A CA 1
ATOM 792 C C . VAL A 1 96 ? 0.175 7.332 -6.036 1.00 59.12 96 VAL A C 1
ATOM 794 O O . VAL A 1 96 ? -1.044 7.400 -5.978 1.00 59.12 96 VAL A O 1
ATOM 797 N N . SER A 1 97 ? 0.875 6.454 -5.324 1.00 69.00 97 SER A N 1
ATOM 798 C CA . SER A 1 97 ? 0.254 5.610 -4.312 1.00 69.00 97 SER A CA 1
ATOM 799 C C . SER A 1 97 ? -0.311 6.469 -3.183 1.00 69.00 97 SER A C 1
ATOM 801 O O . SER A 1 97 ? 0.336 7.418 -2.722 1.00 69.00 97 SER A O 1
ATOM 803 N N . TYR A 1 98 ? -1.508 6.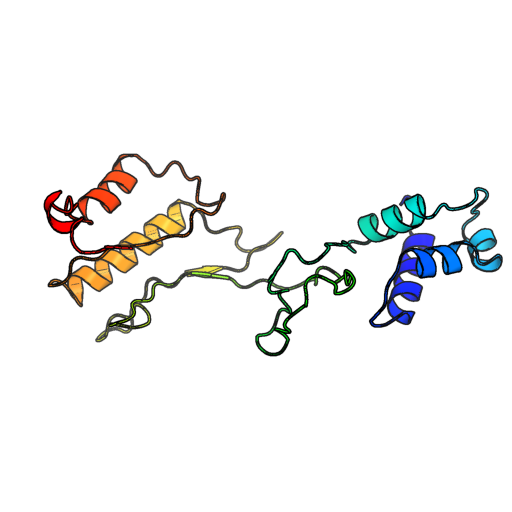103 -2.737 1.00 79.81 98 TYR A N 1
ATOM 804 C CA . TYR A 1 98 ? -2.169 6.612 -1.545 1.00 79.81 98 TYR A CA 1
ATOM 805 C C . TYR A 1 98 ? -2.610 5.397 -0.734 1.00 79.81 98 TYR A C 1
ATOM 807 O O . TYR A 1 98 ? -3.420 4.604 -1.207 1.00 79.81 98 TYR A O 1
ATOM 815 N N . MET A 1 99 ? -2.024 5.205 0.444 1.00 82.94 99 MET A N 1
ATOM 816 C CA . MET A 1 99 ? -2.400 4.116 1.340 1.00 82.94 99 MET A CA 1
ATOM 817 C C . MET A 1 99 ? -3.279 4.665 2.455 1.00 82.94 99 MET A C 1
ATOM 819 O O . MET A 1 99 ? -3.027 5.752 2.972 1.00 82.94 99 MET A O 1
ATOM 823 N N . VAL A 1 100 ? -4.288 3.889 2.837 1.00 86.12 100 VAL A N 1
ATOM 824 C CA . VAL A 1 100 ? -5.158 4.170 3.977 1.00 86.12 100 VAL A CA 1
ATOM 825 C C . VAL A 1 100 ? -5.152 2.944 4.881 1.00 86.12 100 VAL A C 1
ATOM 827 O O . VAL A 1 100 ? -5.522 1.860 4.437 1.00 86.12 100 VAL A O 1
ATOM 830 N N . ALA A 1 101 ? -4.747 3.124 6.134 1.00 87.62 101 ALA A N 1
ATOM 831 C CA . ALA A 1 101 ? -4.886 2.144 7.200 1.00 87.62 101 ALA A CA 1
ATOM 832 C C . ALA A 1 101 ? -6.085 2.541 8.070 1.00 87.62 101 ALA A C 1
ATOM 834 O O . ALA A 1 101 ? -6.191 3.687 8.508 1.00 87.62 101 ALA A O 1
ATOM 835 N N . ASP A 1 102 ? -7.010 1.617 8.309 1.00 91.56 102 ASP A N 1
ATOM 836 C CA . ASP A 1 102 ? -8.212 1.840 9.120 1.00 91.56 102 ASP A CA 1
ATOM 837 C C . ASP A 1 102 ? -8.696 0.494 9.683 1.00 91.56 102 ASP A C 1
ATOM 839 O O . ASP A 1 102 ? -8.322 -0.560 9.166 1.00 91.56 102 ASP A O 1
ATOM 843 N N . PHE A 1 103 ? -9.536 0.526 10.717 1.00 89.19 103 PHE A N 1
ATOM 844 C CA . PHE A 1 103 ? -10.098 -0.681 11.326 1.00 89.19 103 PHE A CA 1
ATOM 845 C C . PHE A 1 103 ? -11.540 -0.899 10.892 1.00 89.19 103 PHE A C 1
ATOM 847 O O . PHE A 1 103 ? -12.325 0.045 10.762 1.00 89.19 103 PHE A O 1
ATOM 854 N N . PHE A 1 104 ? -11.896 -2.166 10.711 1.00 88.94 104 PHE A N 1
ATOM 855 C CA . PHE A 1 104 ? -13.235 -2.590 10.340 1.00 88.94 104 PHE A CA 1
ATOM 856 C C . PHE A 1 104 ? -13.659 -3.790 11.188 1.00 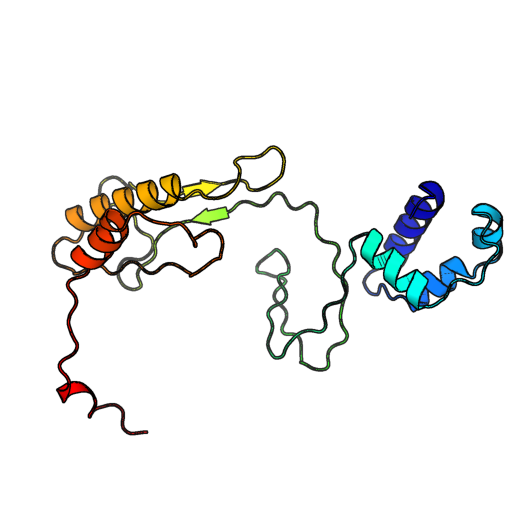88.94 104 PHE A C 1
ATOM 858 O O . PHE A 1 104 ? -12.879 -4.716 11.389 1.00 88.94 104 PHE A O 1
ATOM 865 N N . SER A 1 105 ? -14.907 -3.782 11.650 1.00 84.69 105 SER A N 1
ATOM 866 C CA . SER A 1 105 ? -15.566 -4.916 12.301 1.00 84.69 105 SER A CA 1
ATOM 867 C C . SER A 1 105 ? -16.829 -5.288 11.528 1.00 84.69 105 SER A C 1
ATOM 869 O O . SER A 1 105 ? -17.502 -4.415 10.984 1.00 84.69 105 SER A O 1
ATOM 871 N N . ALA A 1 106 ? -17.174 -6.576 11.497 1.00 80.44 106 ALA A N 1
ATOM 872 C CA . ALA A 1 106 ? -18.385 -7.049 10.831 1.00 80.44 106 ALA A CA 1
ATOM 873 C C . ALA A 1 106 ? -19.668 -6.464 11.449 1.00 80.44 106 ALA A C 1
ATOM 875 O O . ALA A 1 106 ? -20.604 -6.143 10.720 1.00 80.44 106 ALA A O 1
ATOM 876 N N . ASP A 1 107 ? -19.690 -6.280 12.772 1.00 78.44 107 ASP A N 1
ATOM 877 C CA . ASP A 1 107 ? -20.884 -5.834 13.499 1.00 78.44 107 ASP A CA 1
ATOM 878 C C . ASP A 1 107 ? -20.996 -4.306 13.584 1.00 78.44 107 ASP A C 1
ATOM 880 O O . ASP A 1 107 ? -22.096 -3.754 13.627 1.00 78.44 107 ASP A O 1
ATOM 884 N N . ILE A 1 108 ? -19.855 -3.612 13.618 1.00 82.69 108 ILE A N 1
ATOM 885 C CA . ILE A 1 108 ? -19.784 -2.159 13.849 1.00 82.69 108 ILE A CA 1
ATOM 886 C C . ILE A 1 108 ? -19.501 -1.392 12.546 1.00 82.69 108 ILE A C 1
ATOM 888 O O . ILE A 1 108 ? -19.877 -0.227 12.407 1.00 82.69 108 ILE A O 1
ATOM 892 N N . GLY A 1 109 ? -18.866 -2.035 11.567 1.00 88.06 109 GLY A N 1
ATOM 893 C CA . GLY A 1 109 ? -18.368 -1.405 10.352 1.00 88.06 109 GLY A CA 1
ATOM 894 C C . GLY A 1 109 ? -17.015 -0.720 10.560 1.00 88.06 109 GLY A C 1
ATOM 895 O O . GLY A 1 109 ? -16.188 -1.162 11.360 1.00 88.06 109 GLY A O 1
ATOM 896 N N . TRP A 1 110 ? -16.772 0.362 9.816 1.00 92.88 110 TRP A N 1
ATOM 897 C CA . TRP A 1 110 ? -15.558 1.171 9.958 1.00 92.88 110 TRP A CA 1
ATOM 898 C C . TRP A 1 110 ? -15.478 1.805 11.344 1.00 92.88 110 TRP A C 1
ATOM 900 O O . TRP A 1 110 ? -16.455 2.393 11.809 1.00 92.88 110 TRP A O 1
ATOM 910 N N . LEU A 1 111 ? -14.301 1.757 11.972 1.00 89.75 111 LEU A N 1
ATOM 911 C CA . LEU A 1 111 ? -14.115 2.274 13.321 1.00 89.75 111 LEU A CA 1
ATOM 912 C C . LEU A 1 111 ? -14.285 3.796 13.362 1.00 89.75 111 LEU A C 1
ATOM 914 O O . LEU A 1 111 ? -13.410 4.573 12.956 1.00 89.75 111 LEU A O 1
ATOM 918 N N . ARG A 1 112 ? -15.445 4.214 13.866 1.00 94.69 112 ARG A N 1
ATOM 919 C CA . ARG A 1 112 ? -15.845 5.611 14.015 1.00 94.69 112 ARG A CA 1
ATOM 920 C C . ARG A 1 112 ? -16.567 5.794 15.334 1.00 94.69 112 ARG A C 1
ATOM 922 O O . ARG A 1 112 ? -17.534 5.092 15.606 1.00 94.69 112 ARG A O 1
ATOM 929 N N . HIS A 1 113 ? -16.151 6.776 16.121 1.00 93.69 113 HIS A N 1
ATOM 930 C CA . HIS A 1 113 ? -16.898 7.149 17.312 1.00 93.69 113 HIS A CA 1
ATOM 931 C C . HIS A 1 113 ? -18.298 7.656 16.893 1.00 93.69 113 HIS A C 1
ATOM 933 O O . HIS A 1 113 ? -18.383 8.619 16.128 1.00 93.69 113 HIS A O 1
ATOM 939 N N . PRO A 1 114 ? -19.409 7.097 17.408 1.00 88.50 114 PRO A N 1
ATOM 940 C CA . PRO A 1 114 ? -20.758 7.408 16.928 1.00 88.50 114 PRO A CA 1
ATOM 941 C C . PRO A 1 114 ? -21.208 8.839 17.261 1.00 88.50 114 PRO A C 1
ATOM 943 O O . PRO A 1 114 ? -21.947 9.446 16.494 1.00 88.50 114 PRO A O 1
ATOM 946 N N . GLY A 1 115 ? -20.753 9.396 18.389 1.00 91.00 115 GLY A N 1
ATOM 947 C CA . GLY A 1 115 ? -21.017 10.790 18.770 1.00 91.00 115 GLY A CA 1
ATOM 948 C C . GLY A 1 115 ? -20.130 11.832 18.072 1.00 91.00 115 GLY A C 1
ATOM 949 O O . GLY A 1 115 ? -20.639 12.794 17.507 1.00 91.00 115 GLY A O 1
ATOM 950 N N . THR A 1 116 ? -18.804 11.667 18.122 1.00 93.62 116 THR A N 1
ATOM 951 C CA . THR A 1 116 ? -17.837 12.680 17.662 1.00 93.62 116 THR A CA 1
ATOM 952 C C . THR A 1 116 ? -17.355 12.483 16.223 1.00 93.62 116 THR A C 1
ATOM 954 O O . THR A 1 116 ? -16.781 13.403 15.647 1.00 93.62 116 THR A O 1
ATOM 957 N N . GLY A 1 117 ? -17.542 11.298 15.633 1.00 91.12 117 GLY A N 1
ATOM 958 C CA . GLY A 1 117 ? -16.976 10.939 14.330 1.00 91.12 117 GLY A CA 1
ATOM 959 C C . GLY A 1 117 ? -15.465 10.673 14.345 1.00 91.12 117 GLY A C 1
ATOM 960 O O . GLY A 1 117 ? -14.879 10.474 13.277 1.00 91.12 117 GLY A O 1
ATOM 961 N N . ALA A 1 118 ? -14.831 10.662 15.526 1.00 91.25 118 ALA A N 1
ATOM 962 C CA . ALA A 1 118 ? -13.408 10.371 15.684 1.00 91.25 118 ALA A CA 1
ATOM 963 C C . ALA A 1 118 ? -13.033 9.007 15.082 1.00 91.25 118 ALA A C 1
ATOM 965 O O . ALA A 1 118 ? -13.848 8.084 15.040 1.00 91.25 118 ALA A O 1
ATOM 966 N N . SER A 1 119 ? -11.798 8.885 14.601 1.00 93.31 119 SER A N 1
ATOM 967 C CA . SER A 1 119 ? -11.303 7.701 13.902 1.00 93.31 119 SER A CA 1
ATOM 968 C C . SER A 1 119 ? -9.815 7.509 14.119 1.00 93.31 119 SER A C 1
ATOM 970 O O . SER A 1 119 ? -9.087 8.487 14.247 1.00 93.31 119 SER A O 1
ATOM 972 N N . ALA A 1 120 ? -9.385 6.251 14.058 1.00 92.25 120 ALA A N 1
ATOM 973 C CA . ALA A 1 120 ? -7.987 5.847 14.003 1.00 92.25 120 ALA A CA 1
ATOM 974 C C . ALA A 1 120 ? -7.483 5.649 12.556 1.00 92.25 120 ALA A C 1
ATOM 976 O O . ALA A 1 120 ? -6.545 4.897 12.316 1.00 92.25 120 ALA A O 1
ATOM 977 N N . ARG A 1 121 ? -8.124 6.257 11.549 1.00 92.75 121 ARG A N 1
ATOM 978 C CA . ARG A 1 121 ? -7.670 6.158 10.156 1.00 92.75 121 ARG A CA 1
ATOM 979 C C . ARG A 1 121 ? -6.378 6.944 9.961 1.00 92.75 121 ARG A C 1
ATOM 981 O O . ARG A 1 121 ? -6.381 8.161 10.130 1.00 92.75 121 ARG A O 1
ATOM 988 N N . HIS A 1 122 ? -5.348 6.280 9.454 1.00 88.88 122 HIS A N 1
ATOM 989 C CA . HIS A 1 122 ? -4.139 6.919 8.944 1.00 88.88 122 HIS A CA 1
ATOM 990 C C . HIS A 1 122 ? -4.086 6.830 7.423 1.00 88.88 122 HIS A C 1
ATOM 992 O O . HIS A 1 122 ? -4.477 5.828 6.827 1.00 88.88 122 HIS A O 1
ATOM 998 N N . ALA A 1 123 ? -3.634 7.904 6.782 1.00 86.56 123 ALA A N 1
ATOM 999 C CA . ALA A 1 123 ? -3.480 7.954 5.339 1.00 86.56 123 ALA A CA 1
ATOM 1000 C C . ALA A 1 123 ? -2.111 8.519 4.978 1.00 86.56 123 ALA A C 1
ATOM 1002 O O . ALA A 1 123 ? -1.742 9.587 5.459 1.00 86.56 123 ALA A O 1
ATOM 1003 N N . ILE A 1 124 ? -1.387 7.812 4.114 1.00 82.44 124 ILE A N 1
ATOM 1004 C CA . ILE A 1 124 ? -0.012 8.141 3.739 1.00 82.44 124 ILE A CA 1
ATOM 1005 C C . ILE A 1 124 ? 0.146 8.132 2.223 1.00 82.44 124 ILE A C 1
ATOM 1007 O O . ILE A 1 124 ? -0.517 7.377 1.505 1.00 82.44 124 ILE A O 1
ATOM 1011 N N . ARG A 1 125 ? 1.057 8.959 1.712 1.00 81.75 125 ARG A N 1
ATOM 1012 C CA . ARG A 1 125 ? 1.503 8.914 0.317 1.00 81.75 125 ARG A CA 1
ATOM 1013 C C . ARG A 1 125 ? 2.893 8.291 0.273 1.00 81.75 125 ARG A C 1
ATOM 1015 O O . ARG A 1 125 ? 3.875 9.007 0.428 1.00 81.75 125 ARG A O 1
ATOM 1022 N N . PRO A 1 126 ? 3.018 6.981 0.035 1.00 72.12 126 PRO A N 1
ATOM 1023 C CA . PRO A 1 126 ? 4.325 6.347 0.022 1.00 72.12 126 PRO A CA 1
ATOM 1024 C C . PRO A 1 126 ? 5.094 6.664 -1.263 1.00 72.12 126 PRO A C 1
ATOM 1026 O O . PRO A 1 126 ? 4.509 6.923 -2.323 1.00 72.12 126 PRO A O 1
ATOM 1029 N N . GLY A 1 127 ? 6.424 6.660 -1.161 1.00 65.81 127 GLY A N 1
ATOM 1030 C CA . GLY A 1 127 ? 7.339 6.837 -2.290 1.00 65.81 127 GLY A CA 1
ATOM 1031 C C . GLY A 1 127 ? 8.509 7.786 -2.019 1.00 65.81 127 GLY A C 1
ATOM 1032 O O . GLY A 1 127 ? 8.561 8.491 -1.013 1.00 65.81 127 GLY A O 1
ATOM 1033 N N . LYS A 1 128 ? 9.471 7.805 -2.951 1.00 51.88 128 LYS A N 1
ATOM 1034 C CA . LYS A 1 128 ? 10.639 8.698 -2.915 1.00 51.88 128 LYS A CA 1
ATOM 1035 C C . LYS A 1 128 ? 10.169 10.161 -2.898 1.00 51.88 128 LYS A C 1
ATOM 1037 O O . LYS A 1 128 ? 9.388 10.549 -3.761 1.00 51.88 128 LYS A O 1
ATOM 1042 N N . ASN A 1 129 ? 10.660 10.951 -1.939 1.00 58.56 129 ASN A N 1
ATOM 1043 C CA . ASN A 1 129 ? 10.255 12.345 -1.685 1.00 58.56 129 ASN A CA 1
ATOM 1044 C C . ASN A 1 129 ? 8.778 12.535 -1.273 1.00 58.56 129 ASN A C 1
ATOM 1046 O O . ASN A 1 129 ? 8.199 13.583 -1.557 1.00 58.56 129 ASN A O 1
ATOM 1050 N N . LYS A 1 130 ? 8.163 11.535 -0.633 1.00 67.44 130 LYS A N 1
ATOM 1051 C CA . LYS A 1 130 ? 6.829 11.650 -0.021 1.00 67.44 130 LYS A CA 1
ATOM 1052 C C . LYS A 1 130 ? 6.870 11.313 1.480 1.00 67.44 130 LYS A C 1
ATOM 1054 O O . LYS A 1 130 ? 7.942 11.397 2.071 1.00 67.44 130 LYS A O 1
ATOM 1059 N N . ASP A 1 131 ? 5.742 10.921 2.076 1.00 68.31 131 ASP A N 1
ATOM 1060 C CA . ASP A 1 131 ? 5.554 10.769 3.533 1.00 68.31 131 ASP A CA 1
ATOM 1061 C C . ASP A 1 131 ? 6.350 9.600 4.152 1.00 68.31 131 ASP A C 1
ATOM 1063 O O . ASP A 1 131 ? 6.368 9.431 5.363 1.00 68.31 131 ASP A O 1
ATOM 1067 N N . GLY A 1 132 ? 7.032 8.791 3.335 1.00 74.25 132 GLY A N 1
ATOM 1068 C CA . GLY A 1 132 ? 7.715 7.582 3.791 1.00 74.25 132 GLY A CA 1
ATOM 1069 C C . GLY A 1 132 ? 6.784 6.369 3.832 1.00 74.25 132 GLY A C 1
ATOM 1070 O O . GLY A 1 132 ? 5.812 6.292 3.080 1.00 74.25 132 GLY A O 1
ATOM 1071 N N . TYR A 1 133 ? 7.139 5.380 4.648 1.00 75.44 133 TYR A N 1
ATOM 1072 C CA . TYR A 1 133 ? 6.327 4.185 4.896 1.00 75.44 133 TYR A CA 1
ATOM 1073 C C . TYR A 1 133 ? 5.717 4.262 6.288 1.00 75.44 133 TYR A C 1
ATOM 1075 O O . TYR A 1 133 ? 6.273 4.938 7.147 1.00 75.44 133 TYR A O 1
ATOM 1083 N N . PHE A 1 134 ? 4.627 3.523 6.504 1.00 74.50 134 PHE A N 1
ATOM 1084 C CA . PHE A 1 134 ? 3.971 3.445 7.804 1.00 74.50 134 PHE A CA 1
ATOM 1085 C C . PHE A 1 134 ? 4.931 2.861 8.846 1.00 74.50 134 PHE A C 1
ATOM 1087 O O . PHE A 1 134 ? 5.361 1.710 8.733 1.00 74.50 134 PHE A O 1
ATOM 1094 N N . THR A 1 135 ? 5.337 3.692 9.798 1.00 79.38 135 THR A N 1
ATOM 1095 C CA . THR A 1 135 ? 6.363 3.371 10.790 1.00 79.38 135 THR A CA 1
ATOM 1096 C C . THR A 1 135 ? 5.775 2.655 12.002 1.00 79.38 135 THR A C 1
ATOM 1098 O O . THR A 1 135 ? 4.568 2.662 12.226 1.00 79.38 135 THR A O 1
ATOM 1101 N N . ALA A 1 136 ? 6.641 2.062 12.828 1.00 76.25 136 ALA A N 1
ATOM 1102 C CA . ALA A 1 136 ? 6.216 1.392 14.057 1.00 76.25 136 ALA A CA 1
ATOM 1103 C C . ALA A 1 136 ? 5.509 2.305 15.045 1.00 76.25 136 ALA A C 1
ATOM 1105 O O . ALA A 1 136 ? 4.487 1.933 15.616 1.00 76.25 136 ALA A O 1
ATOM 1106 N N . VAL A 1 137 ? 6.033 3.519 15.187 1.00 80.44 137 VAL A N 1
ATOM 1107 C CA . VAL A 1 137 ? 5.452 4.539 16.055 1.00 80.44 137 VAL A CA 1
ATOM 1108 C C . VAL A 1 137 ? 4.052 4.898 15.562 1.00 80.44 137 VAL A C 1
ATOM 1110 O O . VAL A 1 137 ? 3.114 4.892 16.347 1.00 80.44 137 VAL A O 1
ATOM 1113 N N . GLU A 1 138 ? 3.876 5.111 14.257 1.00 82.50 138 GLU A N 1
ATOM 1114 C CA . GLU A 1 138 ? 2.563 5.457 13.706 1.00 82.50 138 GLU A CA 1
ATOM 1115 C C . GLU A 1 138 ? 1.557 4.297 13.784 1.00 82.50 138 GLU A C 1
ATOM 1117 O O . GLU A 1 138 ? 0.360 4.545 13.931 1.00 82.50 138 GLU A O 1
ATOM 1122 N N . VAL A 1 139 ? 2.010 3.038 13.705 1.00 82.62 139 VAL A N 1
ATOM 1123 C CA . VAL A 1 139 ? 1.153 1.861 13.945 1.00 82.62 139 VAL A CA 1
ATOM 1124 C C . VAL A 1 139 ? 0.705 1.807 15.404 1.00 82.62 139 VAL A C 1
ATOM 1126 O O . VAL A 1 139 ? -0.472 1.556 15.670 1.00 82.62 139 VAL A O 1
ATOM 1129 N N . GLN A 1 140 ? 1.614 2.075 16.343 1.00 83.31 140 GLN A N 1
ATOM 1130 C CA . GLN A 1 140 ? 1.294 2.146 17.765 1.00 83.31 140 GLN A CA 1
ATOM 1131 C C . GLN A 1 140 ? 0.300 3.277 18.065 1.00 83.31 140 GLN A C 1
ATOM 1133 O O . GLN A 1 140 ? -0.733 3.027 18.683 1.00 83.31 140 GLN A O 1
ATOM 1138 N N . GLU A 1 141 ? 0.550 4.489 17.570 1.00 87.50 141 GLU A N 1
ATOM 1139 C CA . GLU A 1 141 ? -0.358 5.632 17.730 1.00 87.50 141 GLU A CA 1
ATOM 1140 C C . GLU A 1 141 ? -1.751 5.328 17.158 1.00 87.50 141 GLU A C 1
ATOM 1142 O O . GLU A 1 141 ? -2.775 5.644 17.771 1.00 87.50 141 GLU A O 1
ATOM 1147 N N . GLN A 1 142 ? -1.803 4.655 16.004 1.00 90.44 142 GLN A N 1
ATOM 1148 C CA . GLN A 1 142 ? -3.056 4.219 15.399 1.00 90.44 142 GLN A CA 1
ATOM 1149 C C . GLN A 1 142 ? -3.813 3.227 16.298 1.00 90.44 142 GLN A C 1
ATOM 1151 O O . GLN A 1 142 ? -5.027 3.355 16.485 1.00 90.44 142 GLN A O 1
ATOM 1156 N N . ALA A 1 143 ? -3.107 2.240 16.856 1.00 86.75 143 ALA A N 1
ATOM 1157 C CA . ALA A 1 143 ? -3.682 1.236 17.746 1.00 86.75 143 ALA A CA 1
ATOM 1158 C C . ALA A 1 143 ? -4.212 1.867 19.041 1.00 86.75 143 ALA A C 1
ATOM 1160 O O . ALA A 1 143 ? -5.335 1.585 19.453 1.00 86.75 143 ALA A O 1
ATOM 1161 N N . GLU A 1 144 ? -3.448 2.768 19.660 1.00 89.25 144 GLU A N 1
ATOM 1162 C CA . GLU A 1 144 ? -3.852 3.479 20.877 1.00 89.25 144 GLU A CA 1
ATOM 1163 C C . GLU A 1 144 ? -5.105 4.333 20.645 1.00 89.25 144 GLU A C 1
ATOM 1165 O O . GLU A 1 144 ? -6.053 4.275 21.436 1.00 89.25 144 GLU A O 1
ATOM 1170 N N . ALA A 1 145 ? -5.166 5.060 19.523 1.00 91.44 145 ALA A N 1
ATOM 1171 C CA . ALA A 1 145 ? -6.352 5.818 19.134 1.00 91.44 145 ALA A CA 1
ATOM 1172 C C . ALA A 1 145 ? -7.572 4.906 18.931 1.00 91.44 145 ALA A C 1
ATOM 1174 O O . ALA A 1 145 ? -8.684 5.241 19.351 1.00 91.44 145 ALA A O 1
ATOM 1175 N N . ALA A 1 146 ? -7.378 3.734 18.323 1.00 91.12 146 ALA A N 1
ATOM 1176 C CA . ALA A 1 146 ? -8.447 2.762 18.139 1.00 91.12 146 ALA A CA 1
ATOM 1177 C C . ALA A 1 146 ? -8.944 2.199 19.476 1.00 91.12 146 ALA A C 1
ATOM 1179 O O . ALA A 1 146 ? -10.154 2.158 19.707 1.00 91.12 146 ALA A O 1
ATOM 1180 N N . ILE A 1 147 ? -8.022 1.838 20.374 1.00 90.06 147 ILE A N 1
ATOM 1181 C CA . ILE A 1 147 ? -8.313 1.345 21.726 1.00 90.06 147 ILE A CA 1
ATOM 1182 C C . ILE A 1 147 ? -9.103 2.381 22.529 1.00 90.06 147 ILE A C 1
ATOM 1184 O O . ILE A 1 147 ? -10.072 2.025 23.202 1.00 90.06 147 ILE A O 1
ATOM 1188 N N . ALA A 1 148 ? -8.732 3.660 22.442 1.00 91.44 148 ALA A N 1
ATOM 1189 C CA . ALA A 1 148 ? -9.459 4.732 23.112 1.00 91.44 148 ALA A CA 1
ATOM 1190 C C . ALA A 1 148 ? -10.921 4.804 22.635 1.00 91.44 148 ALA A C 1
ATOM 1192 O O . ALA A 1 148 ? -11.837 4.814 23.458 1.00 91.44 148 ALA A O 1
ATOM 1193 N N . ILE A 1 149 ? -11.146 4.764 21.316 1.00 91.56 149 ILE A N 1
ATOM 1194 C CA . ILE A 1 149 ? -12.494 4.816 20.733 1.00 91.56 149 ILE A CA 1
ATOM 1195 C C . ILE A 1 149 ? -13.327 3.608 21.172 1.00 91.56 149 ILE A C 1
ATOM 1197 O O . ILE A 1 149 ? -14.465 3.777 21.609 1.00 91.56 149 ILE A O 1
ATOM 1201 N N . ILE A 1 150 ? -12.795 2.387 21.072 1.00 90.19 150 ILE A N 1
ATOM 1202 C CA . ILE A 1 150 ? -13.582 1.180 21.368 1.00 90.19 150 ILE A CA 1
ATOM 1203 C C . ILE A 1 150 ? -13.864 0.995 22.856 1.00 90.19 150 ILE A C 1
ATOM 1205 O O . ILE A 1 150 ? -14.958 0.548 23.200 1.00 90.19 150 ILE A O 1
ATOM 1209 N N . LYS A 1 151 ? -12.938 1.385 23.743 1.00 89.38 151 LYS A N 1
ATOM 1210 C CA . LYS A 1 151 ? -13.168 1.334 25.194 1.00 89.38 151 LYS A CA 1
ATOM 1211 C C . LYS A 1 151 ? -14.264 2.306 25.617 1.00 89.38 151 LYS A C 1
ATOM 1213 O O . LYS A 1 151 ? -15.029 1.993 26.521 1.00 89.38 151 LYS A O 1
ATOM 1218 N N . GLU A 1 152 ? -14.377 3.455 24.957 1.00 92.00 152 GLU A N 1
ATOM 1219 C CA . GLU A 1 152 ? -15.461 4.406 25.214 1.00 92.00 152 GLU A CA 1
ATOM 1220 C C . GLU A 1 152 ? -16.792 3.948 24.598 1.00 92.00 152 GLU A C 1
ATOM 1222 O O . GLU A 1 152 ? -17.825 3.925 25.268 1.00 92.00 152 GLU A O 1
ATOM 1227 N N . CYS A 1 153 ? -16.779 3.570 23.319 1.00 90.00 153 CYS A N 1
ATOM 1228 C CA . 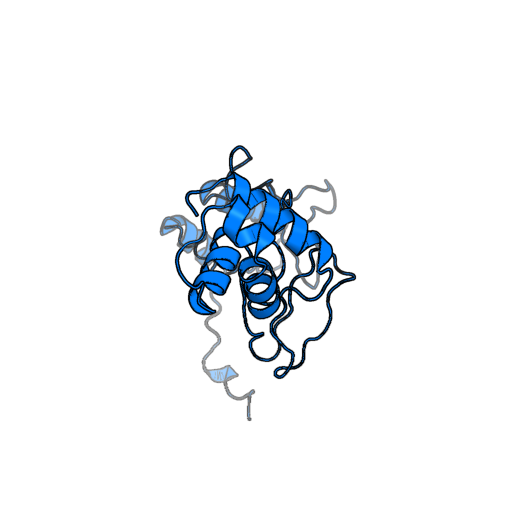CYS A 1 153 ? -17.999 3.349 22.541 1.00 90.00 153 CYS A CA 1
ATOM 1229 C C . CYS A 1 153 ? -18.600 1.953 22.744 1.00 90.00 153 CYS A C 1
ATOM 1231 O O . CYS A 1 153 ? -19.820 1.782 22.684 1.00 90.00 153 CYS A O 1
ATOM 1233 N N . TRP A 1 154 ? -17.751 0.952 22.981 1.00 89.19 154 TRP A N 1
ATOM 1234 C CA . TRP A 1 154 ? -18.117 -0.462 23.053 1.00 89.19 154 TRP A CA 1
ATOM 1235 C C . TRP A 1 154 ? -17.424 -1.179 24.229 1.00 89.19 154 TRP A C 1
ATOM 1237 O O . TRP A 1 154 ? -16.816 -2.231 24.028 1.00 89.19 154 TRP A O 1
ATOM 1247 N N . PRO A 1 155 ? -17.560 -0.684 25.480 1.00 89.50 155 PRO A N 1
ATOM 1248 C CA . PRO A 1 155 ? -16.853 -1.216 26.656 1.00 89.50 155 PRO A CA 1
ATOM 1249 C C . PRO A 1 155 ? -17.263 -2.636 27.066 1.00 89.50 155 PRO A C 1
ATOM 1251 O O . PRO A 1 155 ? -16.645 -3.226 27.942 1.00 89.50 155 PRO A O 1
ATOM 1254 N N . LYS A 1 156 ? -18.364 -3.155 26.514 1.00 85.44 156 LYS A N 1
ATOM 1255 C CA . LYS A 1 156 ? -18.925 -4.465 26.876 1.00 85.44 156 LYS A CA 1
ATOM 1256 C C . LYS A 1 156 ? -18.361 -5.623 26.055 1.00 85.44 156 LYS A C 1
ATOM 1258 O O . LYS A 1 156 ? -18.710 -6.761 26.341 1.00 85.44 156 LYS A O 1
ATOM 1263 N N . TYR A 1 157 ? -17.608 -5.320 25.005 1.00 79.44 157 TYR A N 1
ATOM 1264 C CA . TYR A 1 157 ? -17.050 -6.315 24.104 1.00 79.44 157 TYR A CA 1
ATOM 1265 C C . TYR A 1 157 ? -15.562 -6.463 24.377 1.00 79.44 157 TYR A C 1
ATOM 1267 O O . TYR A 1 157 ? -14.879 -5.469 24.631 1.00 79.44 157 TYR A O 1
ATOM 1275 N N . ASP A 1 158 ? -15.080 -7.690 24.254 1.00 81.69 158 ASP A N 1
ATOM 1276 C CA . ASP A 1 158 ? -13.658 -7.959 24.125 1.00 81.69 158 ASP A CA 1
ATOM 1277 C C . ASP A 1 158 ? -13.250 -7.687 22.680 1.00 81.69 158 ASP A C 1
ATOM 1279 O O . ASP A 1 158 ? -13.926 -8.100 21.732 1.00 81.69 158 ASP A O 1
ATOM 1283 N N . HIS A 1 159 ? -12.158 -6.951 22.506 1.00 81.69 159 HIS A N 1
ATOM 1284 C CA . HIS A 1 159 ? -11.719 -6.491 21.194 1.00 81.69 159 HIS A CA 1
ATOM 1285 C C . HIS A 1 159 ? -10.409 -7.164 20.821 1.00 81.69 159 HIS A C 1
ATOM 1287 O O . HIS A 1 159 ? -9.435 -7.100 21.567 1.00 81.69 159 HIS A O 1
ATOM 1293 N N . ILE A 1 160 ? -10.375 -7.775 19.637 1.00 80.56 160 ILE A N 1
ATOM 1294 C CA . ILE A 1 160 ? -9.171 -8.385 19.075 1.00 80.56 160 ILE A CA 1
ATOM 1295 C C . ILE A 1 160 ? -8.769 -7.580 17.845 1.00 80.56 160 ILE A C 1
ATOM 1297 O O . ILE A 1 160 ? -9.532 -7.470 16.884 1.00 80.56 160 ILE A O 1
ATOM 1301 N N . PHE A 1 161 ? -7.557 -7.036 17.872 1.00 81.69 161 PHE A N 1
ATOM 1302 C CA . PHE A 1 161 ? -6.958 -6.385 16.716 1.00 81.69 161 PHE A CA 1
ATOM 1303 C C . PHE A 1 161 ? -6.145 -7.393 15.916 1.00 81.69 161 PHE A C 1
ATOM 1305 O O . PHE A 1 161 ? -5.287 -8.084 16.460 1.00 81.69 161 PHE A O 1
ATOM 1312 N N . VAL A 1 162 ? -6.404 -7.455 14.612 1.00 78.44 162 VAL A N 1
ATOM 1313 C CA . VAL A 1 162 ? -5.679 -8.326 13.688 1.00 78.44 162 VAL A CA 1
ATOM 1314 C C . VAL A 1 162 ? -4.977 -7.457 12.660 1.00 78.44 162 VAL A C 1
ATOM 1316 O O . VAL A 1 162 ? -5.611 -6.648 11.984 1.00 78.44 162 VAL A O 1
ATOM 1319 N N . TYR A 1 163 ? -3.669 -7.651 12.540 1.00 74.81 163 TYR A N 1
ATOM 1320 C CA . TYR A 1 163 ? -2.831 -7.019 11.530 1.00 74.81 163 TYR A CA 1
ATOM 1321 C C . TYR A 1 163 ? -2.266 -8.084 10.593 1.00 74.81 163 TYR A C 1
ATOM 1323 O O . TYR A 1 163 ? -2.054 -9.228 10.997 1.00 74.81 163 TYR A O 1
ATOM 1331 N N . ASP A 1 164 ? -2.010 -7.702 9.343 1.00 71.38 164 ASP A N 1
ATOM 1332 C CA . ASP A 1 164 ? -1.248 -8.544 8.422 1.00 71.38 164 ASP A CA 1
ATOM 1333 C C . ASP A 1 164 ? 0.233 -8.569 8.836 1.00 71.38 164 ASP A C 1
ATOM 1335 O O . ASP A 1 164 ? 0.792 -7.550 9.238 1.00 71.38 164 ASP A O 1
ATOM 1339 N N . ASN A 1 165 ? 0.893 -9.720 8.719 1.00 55.41 165 ASN A N 1
ATOM 1340 C CA . ASN A 1 165 ? 2.304 -9.900 9.068 1.00 55.41 165 ASN A CA 1
ATOM 1341 C C . ASN A 1 165 ? 3.217 -9.416 7.925 1.00 55.41 165 ASN A C 1
ATOM 1343 O O . ASN A 1 165 ? 4.040 -10.166 7.394 1.00 55.41 165 ASN A O 1
ATOM 1347 N N . ALA A 1 166 ? 3.031 -8.171 7.480 1.00 52.38 166 ALA A N 1
ATOM 1348 C CA . ALA A 1 166 ? 3.868 -7.583 6.439 1.00 52.38 166 ALA A CA 1
ATOM 1349 C C . ALA A 1 166 ? 5.298 -7.372 6.973 1.00 52.38 166 ALA A C 1
ATOM 1351 O O . ALA A 1 166 ? 5.484 -7.007 8.125 1.00 52.38 166 ALA A O 1
ATOM 1352 N N . THR A 1 167 ? 6.342 -7.528 6.153 1.00 44.31 167 THR A N 1
ATOM 1353 C CA . THR A 1 167 ? 7.746 -7.366 6.602 1.00 44.31 167 THR A CA 1
ATOM 1354 C C . THR A 1 167 ? 8.095 -5.960 7.107 1.00 44.31 167 THR A C 1
ATOM 1356 O O . THR A 1 167 ? 9.090 -5.793 7.802 1.00 44.31 167 THR A O 1
ATOM 1359 N N . THR A 1 168 ? 7.280 -4.947 6.803 1.00 45.25 168 THR A N 1
ATOM 1360 C CA . THR A 1 168 ? 7.352 -3.601 7.405 1.00 45.25 168 THR A CA 1
ATOM 1361 C C . THR A 1 168 ? 6.811 -3.554 8.841 1.00 45.25 168 THR A C 1
ATOM 1363 O O . THR A 1 168 ? 7.146 -2.632 9.573 1.00 45.25 168 THR A O 1
ATOM 1366 N N . LEU A 1 169 ? 6.011 -4.551 9.232 1.00 41.53 169 LEU A N 1
ATOM 1367 C CA . LEU A 1 169 ? 5.514 -4.851 10.581 1.00 41.53 169 LEU A CA 1
ATOM 1368 C C . LEU A 1 169 ? 6.374 -5.904 11.302 1.00 41.53 169 LEU A C 1
ATOM 1370 O O . LEU A 1 169 ? 6.041 -6.284 12.421 1.00 41.53 169 LEU A O 1
ATOM 1374 N N . ALA A 1 170 ? 7.521 -6.318 10.737 1.00 38.00 170 ALA A N 1
ATOM 1375 C CA . ALA A 1 170 ? 8.618 -6.904 11.517 1.00 38.00 170 ALA A CA 1
ATOM 1376 C C . ALA A 1 170 ? 9.293 -5.795 12.340 1.00 38.00 170 ALA A C 1
ATOM 1378 O O . ALA A 1 170 ? 10.475 -5.486 12.206 1.00 38.00 170 ALA A O 1
ATOM 1379 N N . MET A 1 171 ? 8.477 -5.111 13.124 1.00 41.62 171 MET A N 1
ATOM 1380 C CA . MET A 1 171 ? 8.895 -4.164 14.120 1.00 41.62 171 MET A CA 1
ATOM 1381 C C . MET A 1 171 ? 9.189 -5.017 15.345 1.00 41.62 171 MET A C 1
ATOM 1383 O O . MET A 1 171 ? 8.357 -5.833 15.747 1.00 41.62 171 MET A O 1
ATOM 1387 N N . GLU A 1 172 ? 10.358 -4.834 15.951 1.00 43.31 172 GLU A N 1
ATOM 1388 C CA . GLU A 1 172 ? 10.455 -5.023 17.396 1.00 43.31 172 GLU A CA 1
ATOM 1389 C C . GLU A 1 172 ? 9.496 -4.000 18.012 1.00 43.31 172 GLU A C 1
ATOM 1391 O O . GLU A 1 172 ? 9.878 -2.893 18.383 1.00 43.31 172 GLU A O 1
ATOM 1396 N N . PHE A 1 173 ? 8.207 -4.331 18.035 1.00 42.91 173 PHE A N 1
ATOM 1397 C CA . PHE A 1 173 ? 7.342 -3.799 19.058 1.00 42.91 173 PHE A CA 1
ATOM 1398 C C . PHE A 1 173 ? 7.989 -4.226 20.365 1.00 42.91 173 PHE A C 1
ATOM 1400 O O . PHE A 1 173 ? 8.341 -5.400 20.524 1.00 42.91 173 PHE A O 1
ATOM 1407 N N . ASP A 1 174 ? 8.212 -3.264 21.255 1.00 42.38 174 ASP A N 1
ATOM 1408 C CA . ASP A 1 174 ? 8.679 -3.580 22.595 1.00 42.38 174 ASP A CA 1
ATOM 1409 C C . ASP A 1 174 ? 7.806 -4.717 23.142 1.00 42.38 174 ASP A C 1
ATOM 1411 O O . ASP A 1 174 ? 6.587 -4.727 22.933 1.00 42.38 174 ASP A O 1
ATOM 1415 N N . SER A 1 175 ? 8.437 -5.684 23.806 1.00 46.72 175 SER A N 1
ATOM 1416 C CA . SER A 1 175 ? 7.746 -6.691 24.605 1.00 46.72 175 SER A CA 1
ATOM 1417 C C . SER A 1 175 ? 6.587 -6.100 25.407 1.00 46.72 175 SER A C 1
ATOM 1419 O O . SER A 1 175 ? 5.535 -6.714 25.439 1.00 46.72 175 SER A O 1
ATOM 1421 N N . GLU A 1 176 ? 6.710 -4.876 25.931 1.00 50.75 176 GLU A N 1
ATOM 1422 C CA . GLU A 1 176 ? 5.634 -4.179 26.639 1.00 50.75 176 GLU A CA 1
ATOM 1423 C C . GLU A 1 176 ? 4.435 -3.812 25.749 1.00 50.75 176 GLU A C 1
ATOM 1425 O O . GLU A 1 176 ? 3.304 -3.836 26.223 1.00 50.75 176 GLU A O 1
ATOM 1430 N N . PHE A 1 177 ? 4.638 -3.490 24.468 1.00 47.81 177 PHE A N 1
ATOM 1431 C CA . PHE A 1 177 ? 3.556 -3.163 23.532 1.00 47.81 177 PHE A CA 1
ATOM 1432 C C . PHE A 1 177 ? 2.880 -4.419 22.972 1.00 47.81 177 PHE A C 1
ATOM 1434 O O . PHE A 1 177 ? 1.655 -4.457 22.844 1.00 47.81 177 PHE A O 1
ATOM 1441 N N . ILE A 1 178 ? 3.658 -5.469 22.685 1.00 51.53 178 ILE A N 1
ATOM 1442 C CA . ILE A 1 178 ? 3.100 -6.785 22.344 1.00 51.53 178 ILE A CA 1
ATOM 1443 C C . ILE A 1 178 ? 2.334 -7.334 23.544 1.00 51.53 178 ILE A C 1
ATOM 1445 O O . ILE A 1 178 ? 1.193 -7.753 23.379 1.00 51.53 178 ILE A O 1
ATOM 1449 N N . ASP A 1 179 ? 2.905 -7.264 24.747 1.00 45.59 179 ASP A N 1
ATOM 1450 C CA . ASP A 1 179 ? 2.224 -7.641 25.980 1.00 45.59 179 ASP A CA 1
ATOM 1451 C C . ASP A 1 179 ? 1.020 -6.735 26.229 1.00 45.59 179 ASP A C 1
ATOM 1453 O O . ASP A 1 179 ? -0.009 -7.236 26.638 1.00 45.59 179 ASP A O 1
ATOM 1457 N N . PHE A 1 180 ? 1.045 -5.439 25.909 1.00 49.16 180 PHE A N 1
ATOM 1458 C CA . PHE A 1 180 ? -0.141 -4.583 26.000 1.00 49.16 180 PHE A CA 1
ATOM 1459 C C . PHE A 1 180 ? -1.249 -5.030 25.036 1.00 49.16 180 PHE A C 1
ATOM 1461 O O . PHE A 1 180 ? -2.410 -5.113 25.442 1.00 49.16 180 PHE A O 1
ATOM 1468 N N . LEU A 1 181 ? -0.930 -5.365 23.784 1.00 50.16 181 LEU A N 1
ATOM 1469 C CA . LEU A 1 181 ? -1.910 -5.913 22.841 1.00 50.16 181 LEU A CA 1
ATOM 1470 C C . LEU A 1 181 ? -2.419 -7.294 23.291 1.00 50.16 181 LEU A C 1
ATOM 1472 O O . LEU A 1 181 ? -3.625 -7.530 23.257 1.00 50.16 181 LEU A O 1
ATOM 1476 N N . LEU A 1 182 ? -1.530 -8.158 23.792 1.00 45.53 182 LEU A N 1
ATOM 1477 C CA . LEU A 1 182 ? -1.842 -9.494 24.313 1.00 45.53 182 LEU A CA 1
ATOM 1478 C C . LEU A 1 182 ? -2.527 -9.480 25.689 1.00 45.53 182 LEU A C 1
ATOM 1480 O O . LEU A 1 182 ? -3.212 -10.437 26.021 1.00 45.53 182 LEU A O 1
ATOM 1484 N N . MET A 1 183 ? -2.365 -8.427 26.493 1.00 41.47 183 MET A N 1
ATOM 1485 C CA . MET A 1 183 ? -3.021 -8.237 27.794 1.00 41.47 183 MET A CA 1
ATOM 1486 C C . MET A 1 183 ? -4.388 -7.567 27.644 1.00 41.47 183 MET A C 1
ATOM 1488 O O . MET A 1 183 ? -5.243 -7.754 28.504 1.00 41.47 183 MET A O 1
ATOM 1492 N N . ASN A 1 184 ? -4.614 -6.791 26.575 1.00 43.25 184 ASN A N 1
ATOM 1493 C CA . ASN A 1 184 ? -5.947 -6.282 26.228 1.00 43.25 184 ASN A CA 1
ATOM 1494 C C . ASN A 1 184 ? -6.772 -7.291 25.410 1.00 43.25 184 ASN A C 1
ATOM 1496 O O . ASN A 1 184 ? -7.987 -7.134 25.329 1.00 43.25 184 ASN A O 1
ATOM 1500 N N . SER A 1 185 ? -6.153 -8.325 24.835 1.00 42.97 185 SER A N 1
ATOM 1501 C CA . SER A 1 185 ? -6.856 -9.548 24.457 1.00 42.97 185 SER A CA 1
ATOM 1502 C C . SER A 1 185 ? -6.827 -10.497 25.651 1.00 42.97 185 SER A C 1
ATOM 1504 O O . SER A 1 185 ? -5.829 -11.183 25.856 1.00 42.97 185 SER A O 1
ATOM 1506 N N . GLU A 1 186 ? -7.879 -10.566 26.469 1.00 35.22 186 GLU A N 1
ATOM 1507 C CA . GLU A 1 186 ? -7.960 -11.682 27.415 1.00 35.22 186 GLU A CA 1
ATOM 1508 C C . GLU A 1 186 ? -7.849 -12.982 26.610 1.00 35.22 186 GLU A C 1
ATOM 1510 O O . GLU A 1 186 ? -8.672 -13.299 25.749 1.00 35.22 186 GLU A O 1
ATOM 1515 N N . THR A 1 187 ? -6.752 -13.703 26.833 1.00 35.66 187 THR A N 1
ATOM 1516 C CA . THR A 1 187 ? -6.505 -15.007 26.242 1.00 35.66 187 THR A CA 1
ATOM 1517 C C . THR A 1 187 ? -7.523 -15.958 26.847 1.00 35.66 187 THR A C 1
ATOM 1519 O O . THR A 1 187 ? -7.287 -16.589 27.876 1.00 35.66 187 THR A O 1
ATOM 1522 N N . LEU A 1 188 ? -8.672 -16.097 26.189 1.00 31.66 188 LEU A N 1
ATOM 1523 C CA . LEU A 1 188 ? -9.452 -17.314 26.304 1.00 31.66 188 LEU A CA 1
ATOM 1524 C C . LEU A 1 188 ? -8.599 -18.418 25.685 1.00 31.66 188 LEU A C 1
ATOM 1526 O O . LEU A 1 188 ? -8.625 -18.674 24.481 1.00 31.66 188 LEU A O 1
ATOM 1530 N N . ALA A 1 189 ? -7.806 -19.066 26.539 1.00 33.25 189 ALA A N 1
ATOM 1531 C CA . ALA A 1 189 ? -7.461 -20.455 26.340 1.00 33.25 189 ALA A CA 1
ATOM 1532 C C . ALA A 1 189 ? -8.780 -21.179 26.063 1.00 33.25 189 ALA A C 1
ATOM 1534 O O . ALA A 1 189 ? -9.592 -21.363 26.969 1.00 33.25 189 ALA A O 1
ATOM 1535 N N . VAL A 1 190 ? -9.018 -21.512 24.795 1.00 34.00 190 VAL A N 1
ATOM 1536 C CA . VAL A 1 190 ? -10.118 -22.388 24.407 1.00 34.00 190 VAL A CA 1
ATOM 1537 C C . VAL A 1 190 ? -9.944 -23.652 25.253 1.00 34.00 190 VAL A C 1
ATOM 1539 O O . VAL A 1 190 ? -8.883 -24.282 25.163 1.00 34.00 190 VAL A O 1
ATOM 1542 N N . PRO A 1 191 ? -10.898 -24.000 26.136 1.00 34.50 191 PRO A N 1
ATOM 1543 C CA . PRO A 1 191 ? -10.807 -25.228 26.903 1.00 34.50 191 PRO A CA 1
ATOM 1544 C C . PRO A 1 191 ? -10.645 -26.388 25.923 1.00 34.50 191 PRO A C 1
ATOM 1546 O O . PRO A 1 191 ? -11.330 -26.439 24.901 1.00 34.50 191 PRO A O 1
ATOM 1549 N N . ALA A 1 192 ? -9.744 -27.322 26.227 1.00 40.00 192 ALA A N 1
ATOM 1550 C CA . ALA A 1 192 ? -9.434 -28.470 25.370 1.00 40.00 192 ALA A CA 1
ATOM 1551 C C . ALA A 1 192 ? -10.662 -29.342 25.011 1.00 40.00 192 ALA A C 1
ATOM 1553 O O . ALA A 1 192 ? -10.569 -30.207 24.141 1.00 40.00 192 ALA A O 1
ATOM 1554 N N . ASP A 1 193 ? -11.808 -29.084 25.639 1.00 37.09 193 ASP A N 1
ATOM 1555 C CA . ASP A 1 193 ? -13.055 -29.821 25.485 1.00 37.09 193 ASP A CA 1
ATOM 1556 C C . ASP A 1 193 ? -13.903 -29.370 24.273 1.00 37.09 193 ASP A C 1
ATOM 1558 O O . ASP A 1 193 ? -14.780 -30.121 23.847 1.00 37.09 193 ASP A O 1
ATOM 1562 N N . ASP A 1 194 ? -13.612 -28.222 23.641 1.00 34.84 194 ASP A N 1
ATOM 1563 C CA . ASP A 1 194 ? -14.352 -27.737 22.452 1.00 34.84 194 ASP A CA 1
ATOM 1564 C C . ASP A 1 194 ? -13.788 -28.229 21.099 1.00 34.84 194 ASP A C 1
ATOM 1566 O O . ASP A 1 194 ? -14.352 -27.963 20.035 1.00 34.84 194 ASP A O 1
ATOM 1570 N N . LEU A 1 195 ? -12.726 -29.046 21.105 1.00 37.12 195 LEU A N 1
ATOM 1571 C CA . LEU A 1 195 ? -12.190 -29.708 19.901 1.00 37.12 195 LEU A CA 1
ATOM 1572 C C . LEU A 1 195 ? -13.054 -30.881 19.389 1.00 37.12 195 LEU A C 1
ATOM 1574 O O . LEU A 1 195 ? -12.712 -31.504 18.385 1.00 37.12 195 LEU A O 1
ATOM 1578 N N . ALA A 1 196 ? -14.188 -31.181 20.029 1.00 36.09 196 ALA A N 1
ATOM 1579 C CA . ALA A 1 196 ? -15.091 -32.255 19.607 1.00 36.09 196 ALA A CA 1
ATOM 1580 C C . ALA A 1 196 ? -16.134 -31.840 18.543 1.00 36.09 196 ALA A C 1
ATOM 1582 O O . ALA A 1 196 ? -16.845 -32.703 18.029 1.00 36.09 196 ALA A O 1
ATOM 1583 N N . CYS A 1 197 ? -16.229 -30.554 18.180 1.00 33.41 197 CYS A N 1
ATOM 1584 C CA . CYS A 1 197 ? -17.280 -30.052 17.279 1.00 33.41 197 CYS A CA 1
ATOM 1585 C C . CYS A 1 197 ? -16.854 -29.820 15.818 1.00 33.41 197 CYS A C 1
ATOM 1587 O O . CYS A 1 197 ? -17.682 -29.406 15.010 1.00 33.41 197 CYS A O 1
ATOM 1589 N N . LEU A 1 198 ? -15.614 -30.136 15.438 1.00 31.80 198 LEU A N 1
ATOM 1590 C CA . LEU A 1 198 ? -15.178 -30.146 14.034 1.00 31.80 198 LEU A CA 1
ATOM 1591 C C . LEU A 1 198 ? -14.791 -31.569 13.624 1.00 31.80 198 LEU A C 1
ATOM 1593 O O . LEU A 1 198 ? -13.623 -31.912 13.458 1.00 31.80 198 LEU A O 1
ATOM 1597 N N . GLY A 1 199 ? -15.803 -32.430 13.524 1.00 34.81 199 GLY A N 1
ATOM 1598 C CA . GLY A 1 199 ? -15.674 -33.713 12.846 1.00 34.81 199 GLY A CA 1
ATOM 1599 C C . GLY A 1 199 ? -15.714 -33.520 11.329 1.00 34.81 199 GLY A C 1
ATOM 1600 O O . GLY A 1 199 ? -16.777 -33.184 10.813 1.00 34.81 199 GLY A O 1
ATOM 1601 N N . LEU A 1 200 ? -14.587 -33.843 10.676 1.00 35.75 200 LEU A N 1
ATOM 1602 C CA . LEU A 1 200 ? -14.304 -33.850 9.223 1.00 35.75 200 LEU A CA 1
ATOM 1603 C C . LEU A 1 200 ? -14.078 -32.487 8.552 1.00 35.75 200 LEU A C 1
ATOM 1605 O O . LEU A 1 200 ? -14.965 -31.613 8.609 1.00 35.75 200 LEU A O 1
#